Protein AF-0000000080413651 (afdb_homodimer)

pLDDT: mean 83.55, std 22.71, range [20.89, 98.38]

InterPro domains:
  IPR032157 Proteasome assembly chaperone 4 [PF16093] (36-110)
  IPR032157 Proteasome assembly chaperone 4 [PTHR33559] (21-132)

Solvent-accessible surface area (backbone atoms only — not comparable to full-atom values): 15342 Å² total; per-residue (Å²): 137,76,80,77,82,79,89,53,90,77,94,80,83,83,70,78,72,75,70,76,53,66,56,34,77,44,74,51,72,48,76,57,95,91,36,54,36,36,39,38,32,42,21,32,70,68,36,34,38,39,40,34,25,31,62,90,50,48,61,88,66,40,37,21,40,9,34,53,47,98,86,39,94,64,39,49,65,49,74,63,52,53,66,84,84,58,58,64,38,46,53,53,20,23,54,47,4,57,73,69,70,30,35,23,37,26,26,63,44,69,87,55,72,86,49,46,66,59,52,52,48,54,52,52,50,46,45,69,75,43,50,89,55,101,136,78,79,78,80,84,58,92,74,74,88,79,80,75,67,75,70,72,67,76,52,65,55,33,77,44,76,52,71,48,76,58,95,91,35,54,36,35,38,39,31,42,20,32,70,67,36,34,36,39,40,35,24,32,61,90,51,48,61,88,66,40,36,21,41,8,33,52,46,99,86,38,95,63,40,49,65,49,75,63,51,53,66,84,84,57,59,64,37,46,54,52,22,20,55,47,6,57,74,68,70,30,36,23,38,26,25,64,44,69,86,56,72,84,49,45,68,59,52,51,48,54,53,52,50,46,44,69,74,44,50,89,55,102

Sequence (268 aa):
MGSPINNCINSSSYTLEYCDSSFKTHEFAGTVFDTQVNFKVLKMDNSIFIWIGLFSKEIFGDLCLAMSTRFQSTPISTQFFGEFTDIVSPTLAKKLAKRLGKQVFLSCNITDNIMLPEVEKLLCEEINKNPHYFMGSPINNCINSSSYTLEYCDSSFKTHEFAGTVFDTQVNFKVLKMDNSIFIWIGLFSKEIFGDLCLAMSTRFQSTPISTQFFGEFTDIVSPTLAKKLAKRLGKQVFLSCNITDNIMLPEVEKLLCEEINKNPHYF

Radius of gyration: 20.69 Å; Cα contacts (8 Å, |Δi|>4): 488; chains: 2; bounding box: 75×57×55 Å

Nearest PDB structures (foldseek):
  8tm3-assembly1_j  TM=9.263E-01  e=1.224E-10  Homo sapiens
  5wtq-assembly1_A  TM=6.157E-01  e=3.367E-09  Homo sapiens
  8pzh-assembly1_B  TM=6.763E-01  e=5.655E-06  Lactiplantibacillus plantarum
  8po5-assembly1_A  TM=6.716E-01  e=6.798E-06  Lactobacillus
  8pzo-assembly1_A  TM=6.726E-01  e=6.798E-06  Lactobacillus

Structure (mmCIF, N/CA/C/O backbone):
data_AF-0000000080413651-model_v1
#
loop_
_entity.id
_entity.type
_entity.pdbx_description
1 polymer 'Proteasome assembly chaperone 4'
#
loop_
_atom_site.group_PDB
_atom_site.id
_atom_site.type_symbol
_atom_site.label_atom_id
_atom_site.label_alt_id
_atom_site.label_comp_id
_atom_site.label_asym_id
_atom_site.label_entity_id
_atom_site.label_seq_id
_atom_site.pdbx_PDB_ins_code
_atom_site.Cartn_x
_atom_site.Cartn_y
_atom_site.Cartn_z
_atom_site.occupancy
_atom_site.B_iso_or_equiv
_atom_site.auth_seq_id
_atom_site.auth_comp_id
_atom_site.auth_asym_id
_atom_site.auth_atom_id
_atom_site.pdbx_PDB_model_num
ATOM 1 N N . MET A 1 1 ? -39.312 -17.297 -25.078 1 20.89 1 MET A N 1
ATOM 2 C CA . MET A 1 1 ? -38.344 -17.031 -26.125 1 20.89 1 MET A CA 1
ATOM 3 C C . MET A 1 1 ? -37.188 -16.203 -25.609 1 20.89 1 MET A C 1
ATOM 5 O O . MET A 1 1 ? -37.281 -14.969 -25.531 1 20.89 1 MET A O 1
ATOM 9 N N . GLY A 1 2 ? -36.594 -16.484 -24.562 1 25.86 2 GLY A N 1
ATOM 10 C CA . GLY A 1 2 ? -35.938 -15.773 -23.453 1 25.86 2 GLY A CA 1
ATOM 11 C C . GLY A 1 2 ? -34.562 -15.273 -23.797 1 25.86 2 GLY A C 1
ATOM 12 O O . GLY A 1 2 ? -33.781 -15.961 -24.484 1 25.86 2 GLY A O 1
ATOM 13 N N . SER A 1 3 ? -34.281 -13.977 -24 1 25.89 3 SER A N 1
ATOM 14 C CA . SER A 1 3 ? -33.094 -13.367 -24.594 1 25.89 3 SER A CA 1
ATOM 15 C C . SER A 1 3 ? -31.828 -13.781 -23.844 1 25.89 3 SER A C 1
ATOM 17 O O . SER A 1 3 ? -31.781 -13.719 -22.609 1 25.89 3 SER A O 1
ATOM 19 N N . PRO A 1 4 ? -30.781 -14.469 -24.438 1 27.2 4 PRO A N 1
ATOM 20 C CA . PRO A 1 4 ? -29.625 -15.109 -23.797 1 27.2 4 PRO A CA 1
ATOM 21 C C . PRO A 1 4 ? -28.734 -14.117 -23.062 1 27.2 4 PRO A C 1
ATOM 23 O O . PRO A 1 4 ? -28.703 -12.938 -23.422 1 27.2 4 PRO A O 1
ATOM 26 N N . ILE A 1 5 ? -28.531 -14.172 -21.797 1 26.77 5 ILE A N 1
ATOM 27 C CA . ILE A 1 5 ? -27.719 -13.414 -20.859 1 26.77 5 ILE A CA 1
ATOM 28 C C . ILE A 1 5 ? -26.297 -13.289 -21.406 1 26.77 5 ILE A C 1
ATOM 30 O O . ILE A 1 5 ? -25.609 -14.289 -21.578 1 26.77 5 ILE A O 1
ATOM 34 N N . ASN A 1 6 ? -25.766 -12.422 -22.438 1 26.45 6 ASN A N 1
ATOM 35 C CA . ASN A 1 6 ? -24.531 -12.141 -23.141 1 26.45 6 ASN A CA 1
ATOM 36 C C . ASN A 1 6 ? -23.344 -12.023 -22.188 1 26.45 6 ASN A C 1
ATOM 38 O O . ASN A 1 6 ? -23.109 -10.961 -21.609 1 26.45 6 ASN A O 1
ATOM 42 N N . ASN A 1 7 ? -23.062 -12.859 -21.062 1 28.05 7 ASN A N 1
ATOM 43 C CA . ASN A 1 7 ? -22.203 -12.891 -19.875 1 28.05 7 ASN A CA 1
ATOM 44 C C . ASN A 1 7 ? -20.75 -12.625 -20.234 1 28.05 7 ASN A C 1
ATOM 46 O O . ASN A 1 7 ? -19.859 -12.734 -19.375 1 28.05 7 ASN A O 1
ATOM 50 N N . CYS A 1 8 ? -20.141 -12.477 -21.609 1 29.06 8 CYS A N 1
ATOM 51 C CA . CYS A 1 8 ? -20.828 -13.383 -22.531 1 29.06 8 CYS A CA 1
ATOM 52 C C . CYS A 1 8 ? -19.875 -13.961 -23.547 1 29.06 8 CYS A C 1
ATOM 54 O O . CYS A 1 8 ? -18.984 -13.258 -24.047 1 29.06 8 CYS A O 1
ATOM 56 N N . ILE A 1 9 ? -19.188 -15.156 -23.672 1 32.56 9 ILE A N 1
ATOM 57 C CA . ILE A 1 9 ? -18.5 -15.891 -24.734 1 32.56 9 ILE A CA 1
ATOM 58 C C . ILE A 1 9 ? -18.828 -15.258 -26.094 1 32.56 9 ILE A C 1
ATOM 60 O O . ILE A 1 9 ? -19.875 -15.531 -26.688 1 32.56 9 ILE A O 1
ATOM 64 N N . ASN A 1 10 ? -18.812 -13.984 -26.516 1 27.75 10 ASN A N 1
ATOM 65 C CA . ASN A 1 10 ? -19.172 -13.922 -27.922 1 27.75 10 ASN A CA 1
ATOM 66 C C . ASN A 1 10 ? -18.172 -14.648 -28.797 1 27.75 10 ASN A C 1
ATOM 68 O O . ASN A 1 10 ? -16.984 -14.711 -28.469 1 27.75 10 ASN A O 1
ATOM 72 N N . SER A 1 11 ? -18.25 -15.484 -30 1 30.17 11 SER A N 1
ATOM 73 C CA . SER A 1 11 ? -17.734 -16.188 -31.156 1 30.17 11 SER A CA 1
ATOM 74 C C . SER A 1 11 ? -16.562 -15.43 -31.781 1 30.17 11 SER A C 1
ATOM 76 O O . SER A 1 11 ? -15.562 -16.031 -32.188 1 30.17 11 SER A O 1
ATOM 78 N N . SER A 1 12 ? -16.703 -14.289 -32.781 1 32.88 12 SER A N 1
ATOM 79 C CA . SER A 1 12 ? -16.047 -13.523 -33.844 1 32.88 12 SER A CA 1
ATOM 80 C C . SER A 1 12 ? -14.914 -12.664 -33.281 1 32.88 12 SER A C 1
ATOM 82 O O . SER A 1 12 ? -13.789 -12.703 -33.781 1 32.88 12 SER A O 1
ATOM 84 N N . SER A 1 13 ? -15.07 -11.211 -33.188 1 35.06 13 SER A N 1
ATOM 85 C CA . SER A 1 13 ? -14 -10.25 -32.938 1 35.06 13 SER A CA 1
ATOM 86 C C . SER A 1 13 ? -13.422 -10.414 -31.531 1 35.06 13 SER A C 1
ATOM 88 O O . SER A 1 13 ? -14.156 -10.383 -30.547 1 35.06 13 SER A O 1
ATOM 90 N N . TYR A 1 14 ? -12.516 -11.297 -31.156 1 35.81 14 TYR A N 1
ATOM 91 C CA . TYR A 1 14 ? -11.828 -11.602 -29.906 1 35.81 14 TYR A CA 1
ATOM 92 C C . TYR A 1 14 ? -11.547 -10.328 -29.109 1 35.81 14 TYR A C 1
ATOM 94 O O . TYR A 1 14 ? -10.547 -9.648 -29.344 1 35.81 14 TYR A O 1
ATOM 102 N N . THR A 1 15 ? -12.445 -9.266 -29.062 1 34.28 15 THR A N 1
ATOM 103 C CA . THR A 1 15 ? -12.203 -8.055 -28.266 1 34.28 15 THR A CA 1
ATOM 104 C C . THR A 1 15 ? -11.75 -8.422 -26.859 1 34.28 15 THR A C 1
ATOM 106 O O . THR A 1 15 ? -12.414 -9.195 -26.172 1 34.28 15 THR A O 1
ATOM 109 N N . LEU A 1 16 ? -10.469 -8.547 -26.516 1 33.75 16 LEU A N 1
ATOM 110 C CA . LEU A 1 16 ? -9.82 -8.508 -25.219 1 33.75 16 LEU A CA 1
ATOM 111 C C . LEU A 1 16 ? -10.547 -7.555 -24.266 1 33.75 16 LEU A C 1
ATOM 113 O O . LEU A 1 16 ? -10.625 -6.352 -24.531 1 33.75 16 LEU A O 1
ATOM 117 N N . GLU A 1 17 ? -11.797 -7.75 -23.969 1 38.09 17 GLU A N 1
ATOM 118 C CA . GLU A 1 17 ? -12.43 -6.949 -22.922 1 38.09 17 GLU A CA 1
ATOM 119 C C . GLU A 1 17 ? -11.484 -6.75 -21.734 1 38.09 17 GLU A C 1
ATOM 121 O O . GLU A 1 17 ? -10.984 -7.719 -21.156 1 38.09 17 GLU A O 1
ATOM 126 N N . TYR A 1 18 ? -10.594 -5.773 -21.766 1 37.78 18 TYR A N 1
ATOM 127 C CA . TYR A 1 18 ? -9.859 -5.305 -20.609 1 37.78 18 TYR A CA 1
ATOM 128 C C . TYR A 1 18 ? -10.773 -5.191 -19.391 1 37.78 18 TYR A C 1
ATOM 130 O O . TYR A 1 18 ? -11.805 -4.52 -19.438 1 37.78 18 TYR A O 1
ATOM 138 N N . CYS A 1 19 ? -11.375 -6.273 -18.875 1 41.66 19 CYS A N 1
ATOM 139 C CA . CYS A 1 19 ? -12.109 -6.199 -17.609 1 41.66 19 CYS A CA 1
ATOM 140 C C . CYS A 1 19 ? -11.5 -5.156 -16.688 1 41.66 19 CYS A C 1
ATOM 142 O O . CYS A 1 19 ? -10.289 -5.152 -16.453 1 41.66 19 CYS A O 1
ATOM 144 N N . ASP A 1 20 ? -12.117 -4.023 -16.719 1 49.97 20 ASP A N 1
ATOM 145 C CA . ASP A 1 20 ? -11.727 -2.939 -15.82 1 49.97 20 ASP A CA 1
ATOM 146 C C . ASP A 1 20 ? -11.453 -3.463 -14.414 1 49.97 20 ASP A C 1
ATOM 148 O O . ASP A 1 20 ? -12.32 -4.07 -13.789 1 49.97 20 ASP A O 1
ATOM 152 N N . SER A 1 21 ? -10.406 -4.082 -14.203 1 54.78 21 SER A N 1
ATOM 153 C CA . SER A 1 21 ? -10.008 -4.504 -12.867 1 54.78 21 SER A CA 1
ATOM 154 C C . SER A 1 21 ? -10.43 -3.488 -11.812 1 54.78 21 SER A C 1
ATOM 156 O O . SER A 1 21 ? -10.383 -2.279 -12.055 1 54.78 21 SER A O 1
ATOM 158 N N . SER A 1 22 ? -11.43 -3.812 -10.953 1 60.5 22 SER A N 1
ATOM 159 C CA . SER A 1 22 ? -11.789 -2.998 -9.805 1 60.5 22 SER A CA 1
ATOM 160 C C . SER A 1 22 ? -10.555 -2.404 -9.133 1 60.5 22 SER A C 1
ATOM 162 O O . SER A 1 22 ? -10.656 -1.441 -8.367 1 60.5 22 SER A O 1
ATOM 164 N N . PHE A 1 23 ? -9.453 -2.855 -9.586 1 64.25 23 PHE A N 1
ATOM 165 C CA . PHE A 1 23 ? -8.203 -2.436 -8.961 1 64.25 23 PHE A CA 1
ATOM 166 C C . PHE A 1 23 ? -7.621 -1.225 -9.68 1 64.25 23 PHE A C 1
ATOM 168 O O . PHE A 1 23 ? -7.281 -1.302 -10.867 1 64.25 23 PHE A O 1
ATOM 175 N N . LYS A 1 24 ? -7.754 -0.181 -9.086 1 79.81 24 LYS A N 1
ATOM 176 C CA . LYS A 1 24 ? -7.27 1.075 -9.648 1 79.81 24 LYS A CA 1
ATOM 177 C C . LYS A 1 24 ? -6.238 1.728 -8.727 1 79.81 24 LYS A C 1
ATOM 179 O O . LYS A 1 24 ? -6.379 1.689 -7.504 1 79.81 24 LYS A O 1
ATOM 184 N N . THR A 1 25 ? -5.176 2.02 -9.367 1 87.19 25 THR A N 1
ATOM 185 C CA . THR A 1 25 ? -4.215 2.855 -8.656 1 87.19 25 THR A CA 1
ATOM 186 C C . THR A 1 25 ? -4.414 4.328 -9.008 1 87.19 25 THR A C 1
ATOM 188 O O . THR A 1 25 ? -4.715 4.66 -10.156 1 87.19 25 THR A O 1
ATOM 191 N N . HIS A 1 26 ? -4.395 5.148 -8.039 1 91.25 26 HIS A N 1
ATOM 192 C CA . HIS A 1 26 ? -4.574 6.586 -8.227 1 91.25 26 HIS A CA 1
ATOM 193 C C . HIS A 1 26 ? -3.598 7.375 -7.363 1 91.25 26 HIS A C 1
ATOM 195 O O . HIS A 1 26 ? -3.338 7.008 -6.215 1 91.25 26 HIS A O 1
ATOM 201 N N . GLU A 1 27 ? -2.961 8.344 -8.016 1 91.75 27 GLU A N 1
ATOM 202 C CA . GLU A 1 27 ? -2.045 9.227 -7.301 1 91.75 27 GLU A CA 1
ATOM 203 C C . GLU A 1 27 ? -2.381 10.695 -7.551 1 91.75 27 GLU A C 1
ATOM 205 O O . GLU A 1 27 ? -2.707 11.078 -8.68 1 91.75 27 GLU A O 1
ATOM 210 N N . PHE A 1 28 ? -2.357 11.477 -6.523 1 93.19 28 PHE A N 1
ATOM 211 C CA . PHE A 1 28 ? -2.555 12.914 -6.656 1 93.19 28 PHE A CA 1
ATOM 212 C C . PHE A 1 28 ? -1.83 13.664 -5.543 1 93.19 28 PHE A C 1
ATOM 214 O O . PHE A 1 28 ? -1.317 13.047 -4.605 1 93.19 28 PHE A O 1
ATOM 221 N N . ALA A 1 29 ? -1.651 14.93 -5.758 1 94 29 ALA A N 1
ATOM 222 C CA . ALA A 1 29 ? -0.929 15.75 -4.793 1 94 29 ALA A CA 1
ATOM 223 C C . ALA A 1 29 ? -1.679 17.047 -4.512 1 94 29 ALA A C 1
ATOM 225 O O . ALA A 1 29 ? -2.545 17.453 -5.289 1 94 29 ALA A O 1
ATOM 226 N N . GLY A 1 30 ? -1.528 17.562 -3.371 1 94.81 30 GLY A N 1
ATOM 227 C CA . GLY A 1 30 ? -2.018 18.875 -2.986 1 94.81 30 GLY A CA 1
ATOM 228 C C . GLY A 1 30 ? -1.016 19.656 -2.17 1 94.81 30 GLY A C 1
ATOM 229 O O . GLY A 1 30 ? -0.02 19.109 -1.694 1 94.81 30 GLY A O 1
ATOM 230 N N . THR A 1 31 ? -1.31 20.984 -2.102 1 95.5 31 THR A N 1
ATOM 231 C CA . THR A 1 31 ? -0.458 21.859 -1.312 1 95.5 31 THR A CA 1
ATOM 232 C C . THR A 1 31 ? -1.174 22.312 -0.04 1 95.5 31 THR A C 1
ATOM 234 O O . THR A 1 31 ? -2.311 22.781 -0.095 1 95.5 31 THR A O 1
ATOM 237 N N . VAL A 1 32 ? -0.499 22.078 1.12 1 95.69 32 VAL A N 1
ATOM 238 C CA . VAL A 1 32 ? -1.009 22.5 2.42 1 95.69 32 VAL A CA 1
ATOM 239 C C . VAL A 1 32 ? 0.036 23.344 3.133 1 95.69 32 VAL A C 1
ATOM 241 O O . VAL A 1 32 ? 1.098 22.859 3.516 1 95.69 32 VAL A O 1
ATOM 244 N N . PHE A 1 33 ? -0.244 24.656 3.338 1 93.69 33 PHE A N 1
ATOM 245 C CA . PHE A 1 33 ? 0.673 25.578 3.984 1 93.69 33 PHE A CA 1
ATOM 246 C C . PHE A 1 33 ? 2.043 25.547 3.318 1 93.69 33 PHE A C 1
ATOM 248 O O . PHE A 1 33 ? 3.061 25.375 3.99 1 93.69 33 PHE A O 1
ATOM 255 N N . ASP A 1 34 ? 2.078 25.531 2.006 1 92.75 34 ASP A N 1
ATOM 256 C CA . ASP A 1 34 ? 3.271 25.609 1.169 1 92.75 34 ASP A CA 1
ATOM 257 C C . ASP A 1 34 ? 4.039 24.297 1.188 1 92.75 34 ASP A C 1
ATOM 259 O O . ASP A 1 34 ? 5.238 24.266 0.902 1 92.75 34 ASP A O 1
ATOM 263 N N . THR A 1 35 ? 3.459 23.328 1.729 1 93 35 THR A N 1
ATOM 264 C CA . THR A 1 35 ? 4.059 22 1.737 1 93 35 THR A CA 1
ATOM 265 C C . THR A 1 35 ? 3.279 21.047 0.83 1 93 35 THR A C 1
ATOM 267 O O . THR A 1 35 ? 2.047 21.031 0.859 1 93 35 THR A O 1
ATOM 270 N N . GLN A 1 36 ? 4.023 20.312 0.023 1 94.06 36 GLN A N 1
ATOM 271 C CA . GLN A 1 36 ? 3.371 19.359 -0.878 1 94.06 36 GLN A CA 1
ATOM 272 C C . GLN A 1 36 ? 3.059 18.047 -0.165 1 94.06 36 GLN A C 1
ATOM 274 O O . GLN A 1 36 ? 3.938 17.453 0.452 1 94.06 36 GLN A O 1
ATOM 279 N N . VAL A 1 37 ? 1.778 17.688 -0.296 1 95.25 37 VAL A N 1
ATOM 280 C CA . VAL A 1 37 ? 1.305 16.422 0.273 1 95.25 37 VAL A CA 1
ATOM 281 C C . VAL A 1 37 ? 0.91 15.469 -0.849 1 95.25 37 VAL A C 1
ATOM 283 O O . VAL A 1 37 ? 0.211 15.859 -1.788 1 95.25 37 VAL A O 1
ATOM 286 N N . ASN A 1 38 ? 1.393 14.242 -0.783 1 94.62 38 ASN A N 1
ATOM 287 C CA . ASN A 1 38 ? 1.086 13.219 -1.774 1 94.62 38 ASN A CA 1
ATOM 288 C C . ASN A 1 38 ? 0.063 12.219 -1.246 1 94.62 38 ASN A C 1
ATOM 290 O O . ASN A 1 38 ? 0.093 11.859 -0.069 1 94.62 38 ASN A O 1
ATOM 294 N N . PHE A 1 39 ? -0.83 11.797 -2.16 1 95.5 39 PHE A N 1
ATOM 295 C CA . PHE A 1 39 ? -1.832 10.773 -1.888 1 95.5 39 PHE A CA 1
ATOM 296 C C . PHE A 1 39 ? -1.708 9.617 -2.873 1 95.5 39 PHE A C 1
ATOM 298 O O . PHE A 1 39 ? -1.619 9.836 -4.082 1 95.5 39 PHE A O 1
ATOM 305 N N . LYS A 1 40 ? -1.616 8.43 -2.365 1 92.62 40 LYS A N 1
ATOM 306 C CA . LYS A 1 40 ? -1.623 7.223 -3.188 1 92.62 40 LYS A CA 1
ATOM 307 C C . LYS A 1 40 ? -2.762 6.293 -2.783 1 92.62 40 LYS A C 1
ATOM 309 O O . LYS A 1 40 ? -2.961 6.023 -1.598 1 92.62 40 LYS A O 1
ATOM 314 N N . VAL A 1 41 ? -3.436 5.828 -3.811 1 94.5 41 VAL A N 1
ATOM 315 C CA . VAL A 1 41 ? -4.637 5.047 -3.549 1 94.5 41 VAL A CA 1
ATOM 316 C C . VAL A 1 41 ? -4.594 3.746 -4.348 1 94.5 41 VAL A C 1
ATOM 318 O O . VAL A 1 41 ? -4.277 3.754 -5.539 1 94.5 41 VAL A O 1
ATOM 321 N N . LEU A 1 42 ? -4.73 2.707 -3.654 1 91.25 42 LEU A N 1
ATOM 322 C CA . LEU A 1 42 ? -4.949 1.402 -4.27 1 91.25 42 LEU A CA 1
ATOM 323 C C . LEU A 1 42 ? -6.344 0.875 -3.938 1 91.25 42 LEU A C 1
ATOM 325 O O . LEU A 1 42 ? -6.602 0.455 -2.809 1 91.25 42 LEU A O 1
ATOM 329 N N . LYS A 1 43 ? -7.176 0.925 -4.973 1 91.12 43 LYS A N 1
ATOM 330 C CA . LYS A 1 43 ? -8.539 0.417 -4.816 1 91.12 43 LYS A CA 1
ATOM 331 C C . LYS A 1 43 ? -8.609 -1.069 -5.152 1 91.12 43 LYS A C 1
ATOM 333 O O . LYS A 1 43 ? -8.086 -1.507 -6.18 1 91.12 43 LYS A O 1
ATOM 338 N N . MET A 1 44 ? -9.203 -1.801 -4.289 1 89.12 44 MET A N 1
ATOM 339 C CA . MET A 1 44 ? -9.43 -3.23 -4.477 1 89.12 44 MET A CA 1
ATOM 340 C C . MET A 1 44 ? -10.922 -3.551 -4.453 1 89.12 44 MET A C 1
ATOM 342 O O . MET A 1 44 ? -11.758 -2.654 -4.582 1 89.12 44 MET A O 1
ATOM 346 N N . ASP A 1 45 ? -11.289 -4.758 -4.438 1 85.31 45 ASP A N 1
ATOM 347 C CA . ASP A 1 45 ? -12.695 -5.125 -4.551 1 85.31 45 ASP A CA 1
ATOM 348 C C . ASP A 1 45 ? -13.516 -4.547 -3.396 1 85.31 45 ASP A C 1
ATOM 350 O O . ASP A 1 45 ? -14.477 -3.814 -3.617 1 85.31 45 ASP A O 1
ATOM 354 N N . ASN A 1 46 ? -13.195 -4.844 -2.188 1 87.94 46 ASN A N 1
ATOM 355 C CA . ASN A 1 46 ? -13.992 -4.41 -1.043 1 87.94 46 ASN A CA 1
ATOM 356 C C . ASN A 1 46 ? -13.133 -3.678 -0.014 1 87.94 46 ASN A C 1
ATOM 358 O O . ASN A 1 46 ? -13.508 -3.582 1.156 1 87.94 46 ASN A O 1
ATOM 362 N N . SER A 1 47 ? -12.047 -3.24 -0.45 1 93.19 47 SER A N 1
ATOM 363 C CA . SER A 1 47 ? -11.133 -2.533 0.442 1 93.19 47 SER A CA 1
ATOM 364 C C . SER A 1 47 ? -10.336 -1.476 -0.312 1 93.19 47 SER A C 1
ATOM 366 O O . SER A 1 47 ? -10.305 -1.472 -1.545 1 93.19 47 SER A O 1
ATOM 368 N N . ILE A 1 48 ? -9.844 -0.605 0.366 1 95.62 48 ILE A N 1
ATOM 369 C CA . ILE A 1 48 ? -9.016 0.443 -0.229 1 95.62 48 ILE A CA 1
ATOM 370 C C . ILE A 1 48 ? -7.793 0.696 0.645 1 95.62 48 ILE A C 1
ATOM 372 O O . ILE A 1 48 ? -7.887 0.683 1.874 1 95.62 48 ILE A O 1
ATOM 376 N N . PHE A 1 49 ? -6.656 0.825 -0.036 1 95.69 49 PHE A N 1
ATOM 377 C CA . PHE A 1 49 ? -5.414 1.23 0.612 1 95.69 49 PHE A CA 1
ATOM 378 C C . PHE A 1 49 ? -5.066 2.674 0.262 1 95.69 49 PHE A C 1
ATOM 380 O O . PHE A 1 49 ? -5.051 3.047 -0.912 1 95.69 49 PHE A O 1
ATOM 387 N N . ILE A 1 50 ? -4.805 3.482 1.276 1 97.38 50 ILE A N 1
ATOM 388 C CA . ILE A 1 50 ? -4.465 4.887 1.071 1 97.38 50 ILE A CA 1
ATOM 389 C C . ILE A 1 50 ? -3.174 5.219 1.818 1 97.38 50 ILE A C 1
ATOM 391 O O . ILE A 1 50 ? -3.039 4.91 3.004 1 97.38 50 ILE A O 1
ATOM 395 N N . TRP A 1 51 ? -2.252 5.773 1.094 1 96.12 51 TRP A N 1
ATOM 396 C CA . TRP A 1 51 ? -1.031 6.312 1.683 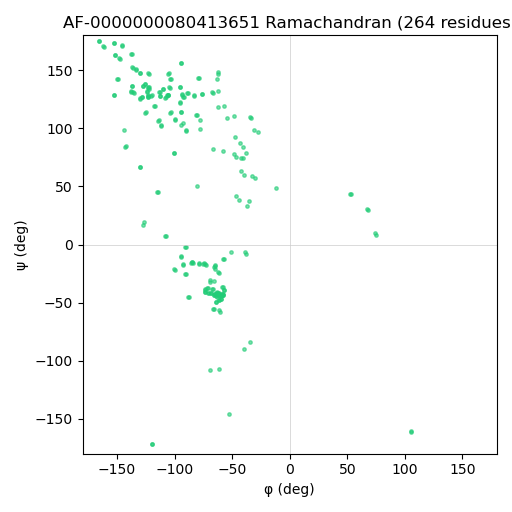1 96.12 51 TRP A CA 1
ATOM 397 C C . TRP A 1 51 ? -0.99 7.832 1.551 1 96.12 51 TRP A C 1
ATOM 399 O O . TRP A 1 51 ? -1.272 8.375 0.48 1 96.12 51 TRP A O 1
ATOM 409 N N . ILE A 1 52 ? -0.764 8.516 2.631 1 97.12 52 ILE A N 1
ATOM 410 C CA . ILE A 1 52 ? -0.643 9.969 2.66 1 97.12 52 ILE A CA 1
ATOM 411 C C . ILE A 1 52 ? 0.694 10.359 3.283 1 97.12 52 ILE A C 1
ATOM 413 O O . ILE A 1 52 ? 1.045 9.891 4.367 1 97.12 52 ILE A O 1
ATOM 417 N N . GLY A 1 53 ? 1.403 11.219 2.664 1 94.88 53 GLY A N 1
ATOM 418 C CA . GLY A 1 53 ? 2.66 11.68 3.234 1 94.88 53 GLY A CA 1
ATOM 419 C C . GLY A 1 53 ? 3.203 12.922 2.561 1 94.88 53 GLY A C 1
ATOM 420 O O . GLY A 1 53 ? 2.621 13.414 1.591 1 94.88 53 GLY A O 1
ATOM 421 N N . LEU A 1 54 ? 4.273 13.383 3.15 1 93.12 54 LEU A N 1
ATOM 422 C CA . LEU A 1 54 ? 4.938 14.547 2.578 1 93.12 54 LEU A CA 1
ATOM 423 C C . LEU A 1 54 ? 5.809 14.148 1.391 1 93.12 54 LEU A C 1
ATOM 425 O O . LEU A 1 54 ? 6.438 13.094 1.406 1 93.12 54 LEU A O 1
ATOM 429 N N . PHE A 1 55 ? 5.816 15.023 0.422 1 86.19 55 PHE A N 1
ATOM 430 C CA . PHE A 1 55 ? 6.637 14.789 -0.762 1 86.19 55 PHE A CA 1
ATOM 431 C C . PHE A 1 55 ? 8.102 14.625 -0.382 1 86.19 55 PHE A C 1
ATOM 433 O O . PHE A 1 55 ? 8.82 13.828 -0.985 1 86.19 55 PHE A O 1
ATOM 440 N N . SER A 1 56 ? 8.484 15.383 0.588 1 85.19 56 SER A N 1
ATOM 441 C CA . SER A 1 56 ? 9.891 15.422 0.977 1 85.19 56 SER A CA 1
ATOM 442 C C . SER A 1 56 ? 10.266 14.219 1.836 1 85.19 56 SER A C 1
ATOM 444 O O . SER A 1 56 ? 11.445 13.961 2.062 1 85.19 56 SER A O 1
ATOM 446 N N . LYS A 1 57 ? 9.391 13.547 2.352 1 85.88 57 LYS A N 1
ATOM 447 C CA . LYS A 1 57 ? 9.641 12.43 3.256 1 85.88 57 LYS A CA 1
ATOM 448 C C . LYS A 1 57 ? 8.625 11.312 3.035 1 85.88 57 LYS A C 1
ATOM 450 O O . LYS A 1 57 ? 7.645 11.195 3.779 1 85.88 57 LYS A O 1
ATOM 455 N N . GLU A 1 58 ? 8.898 10.492 2.092 1 87.5 58 GLU A N 1
ATOM 456 C CA . GLU A 1 58 ? 7.973 9.406 1.789 1 87.5 58 GLU A CA 1
ATOM 457 C C . GLU A 1 58 ? 8.305 8.148 2.592 1 87.5 58 GLU A C 1
ATOM 459 O O . GLU A 1 58 ? 9.188 7.375 2.205 1 87.5 58 GLU A O 1
ATOM 464 N N . ILE A 1 59 ? 7.629 7.949 3.645 1 89.81 59 ILE A N 1
ATOM 465 C CA . ILE A 1 59 ? 7.855 6.816 4.535 1 89.81 59 ILE A CA 1
ATOM 466 C C . ILE A 1 59 ? 6.566 6.012 4.684 1 89.81 59 ILE A C 1
ATOM 468 O O . ILE A 1 59 ? 5.469 6.555 4.539 1 89.81 59 ILE A O 1
AT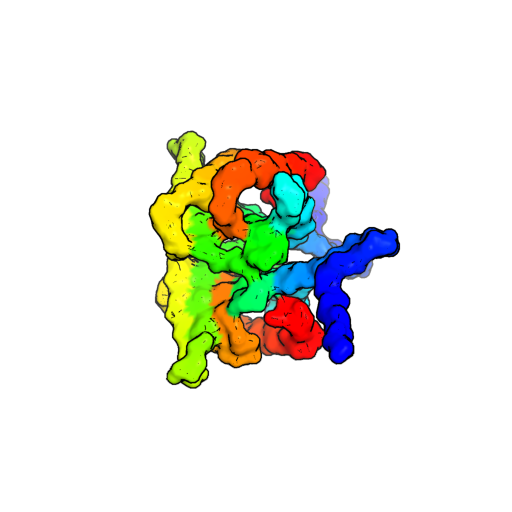OM 472 N N . PHE A 1 60 ? 6.695 4.766 4.844 1 92.94 60 PHE A N 1
ATOM 473 C CA . PHE A 1 60 ? 5.59 3.902 5.246 1 92.94 60 PHE A CA 1
ATOM 474 C C . PHE A 1 60 ? 5.672 3.574 6.734 1 92.94 60 PHE A C 1
ATOM 476 O O . PHE A 1 60 ? 6.066 2.469 7.109 1 92.94 60 PHE A O 1
ATOM 483 N N . GLY A 1 61 ? 5.238 4.531 7.523 1 94.06 61 GLY A N 1
ATOM 484 C CA . GLY A 1 61 ? 5.594 4.531 8.93 1 94.06 61 GLY A CA 1
ATOM 485 C C . GLY A 1 61 ? 4.547 3.873 9.812 1 94.06 61 GLY A C 1
ATOM 486 O O . GLY A 1 61 ? 4.797 3.615 10.992 1 94.06 61 GLY A O 1
ATOM 487 N N . ASP A 1 62 ? 3.418 3.582 9.273 1 95.69 62 ASP A N 1
ATOM 488 C CA . ASP A 1 62 ? 2.359 2.926 10.031 1 95.69 62 ASP A CA 1
ATOM 489 C C . ASP A 1 62 ? 1.317 2.307 9.102 1 95.69 62 ASP A C 1
ATOM 491 O O . ASP A 1 62 ? 1.402 2.451 7.883 1 95.69 62 ASP A O 1
ATOM 495 N N . LEU A 1 63 ? 0.444 1.55 9.648 1 97.19 63 LEU A N 1
ATOM 496 C CA . LEU A 1 63 ? -0.718 1.038 8.93 1 97.19 63 LEU A CA 1
ATOM 497 C C . LEU A 1 63 ? -1.872 0.765 9.891 1 97.19 63 LEU A C 1
ATOM 499 O O . LEU A 1 63 ? -1.694 0.088 10.906 1 97.19 63 LEU A O 1
ATOM 503 N N . CYS A 1 64 ? -2.979 1.315 9.531 1 97.88 64 CYS A N 1
ATOM 504 C CA . CYS A 1 64 ? -4.199 1.161 10.312 1 97.88 64 CYS A CA 1
ATOM 505 C C . CYS A 1 64 ? -5.34 0.633 9.453 1 97.88 64 CYS A C 1
ATOM 507 O O . CYS A 1 64 ? -5.492 1.039 8.305 1 97.88 64 CYS A O 1
ATOM 509 N N . LEU A 1 65 ? -6.117 -0.305 9.992 1 97.25 65 LEU A N 1
ATOM 510 C CA . LEU A 1 65 ? -7.348 -0.778 9.359 1 97.25 65 LEU A CA 1
ATOM 511 C C . LEU A 1 65 ? -8.57 -0.2 10.055 1 97.25 65 LEU A C 1
ATOM 513 O O . LEU A 1 65 ? -8.625 -0.149 11.289 1 97.25 65 LEU A O 1
ATOM 517 N N . ALA A 1 66 ? -9.508 0.263 9.297 1 97.62 66 ALA A N 1
ATOM 518 C CA . ALA A 1 66 ? -10.836 0.584 9.82 1 97.62 66 ALA A CA 1
ATOM 519 C C . ALA A 1 66 ? -11.93 -0.05 8.969 1 97.62 66 ALA A C 1
ATOM 521 O O . ALA A 1 66 ? -11.773 -0.195 7.754 1 97.62 66 ALA A O 1
ATOM 522 N N . MET A 1 67 ? -12.953 -0.397 9.57 1 94.62 67 MET A N 1
ATOM 523 C CA . MET A 1 67 ? -14.062 -1.013 8.852 1 94.62 67 MET A CA 1
ATOM 524 C C . MET A 1 67 ? -15.391 -0.678 9.523 1 94.62 67 MET A C 1
ATOM 526 O O . MET A 1 67 ? -15.469 -0.575 10.75 1 94.62 67 MET A O 1
ATOM 530 N N . SER A 1 68 ? -16.344 -0.481 8.602 1 88.88 68 SER A N 1
ATOM 531 C CA . SER A 1 68 ? -17.719 -0.316 9.086 1 88.88 68 SER A CA 1
ATOM 532 C C . SER A 1 68 ? -18.469 -1.643 9.086 1 88.88 68 SER A C 1
ATOM 534 O O . SER A 1 68 ? -18.281 -2.465 8.188 1 88.88 68 SER A O 1
ATOM 536 N N . THR A 1 69 ? -19.047 -1.918 10.203 1 75.81 69 THR A N 1
ATOM 537 C CA . THR A 1 69 ? -19.891 -3.104 10.242 1 75.81 69 THR A CA 1
ATOM 538 C C . THR A 1 69 ? -21.375 -2.711 10.227 1 75.81 69 THR A C 1
ATOM 540 O O . THR A 1 69 ? -21.719 -1.567 10.531 1 75.81 69 THR A O 1
ATOM 543 N N . ARG A 1 70 ? -22.156 -3.566 9.625 1 74.94 70 ARG A N 1
ATOM 544 C CA . ARG A 1 70 ? -23.594 -3.34 9.57 1 74.94 70 ARG A CA 1
ATOM 545 C C . ARG A 1 70 ? -24.188 -3.209 10.969 1 74.94 70 ARG A C 1
ATOM 547 O O . ARG A 1 70 ? -25.297 -2.721 11.133 1 74.94 70 ARG A O 1
ATOM 554 N N . PHE A 1 71 ? -23.5 -3.525 11.906 1 71.38 71 PHE A N 1
ATOM 555 C CA . PHE A 1 71 ? -24.047 -3.619 13.258 1 71.38 71 PHE A CA 1
ATOM 556 C C . PHE A 1 71 ? -23.703 -2.375 14.07 1 71.38 71 PHE A C 1
ATOM 558 O O . PHE A 1 71 ? -24.281 -2.148 15.133 1 71.38 71 PHE A O 1
ATOM 565 N N . GLN A 1 72 ? -22.688 -1.746 13.594 1 72.94 72 GLN A N 1
ATOM 566 C CA . GLN A 1 72 ? -22.234 -0.594 14.375 1 72.94 72 GLN A CA 1
ATOM 567 C C . GLN A 1 72 ? -22.234 0.673 13.523 1 72.94 72 GLN A C 1
ATOM 569 O O . GLN A 1 72 ? -21.859 0.636 12.344 1 72.94 72 GLN A O 1
ATOM 574 N N . SER A 1 73 ? -22.734 1.639 14.172 1 78.75 73 SER A N 1
ATOM 575 C CA . SER A 1 73 ? -22.781 2.924 13.484 1 78.75 73 SER A CA 1
ATOM 576 C C . SER A 1 73 ? -21.375 3.51 13.305 1 78.75 73 SER A C 1
ATOM 578 O O . SER A 1 73 ? -21.125 4.23 12.344 1 78.75 73 SER A O 1
ATOM 580 N N . THR A 1 74 ? -20.562 3.189 14.281 1 89.19 74 THR A N 1
ATOM 581 C CA . THR A 1 74 ? -19.219 3.754 14.25 1 89.19 74 THR A CA 1
ATOM 582 C C . THR A 1 74 ? -18.188 2.695 13.852 1 89.19 74 THR A C 1
ATOM 584 O O . THR A 1 74 ? -18.125 1.626 14.461 1 89.19 74 THR A O 1
ATOM 587 N N . PRO A 1 75 ? -17.391 3.053 12.859 1 94.81 75 PRO A N 1
ATOM 588 C CA . PRO A 1 75 ? -16.375 2.07 12.469 1 94.81 75 PRO A CA 1
ATOM 589 C C . PRO A 1 75 ? -15.391 1.754 13.594 1 94.81 75 PRO A C 1
ATOM 591 O O . PRO A 1 75 ? -15.18 2.582 14.477 1 94.81 75 PRO A O 1
ATOM 594 N N . ILE A 1 76 ? -14.875 0.517 13.648 1 94.81 76 ILE A N 1
ATOM 595 C CA . ILE A 1 76 ? -13.789 0.121 14.531 1 94.81 76 ILE A CA 1
ATOM 596 C C . ILE A 1 76 ? -12.453 0.223 13.781 1 94.81 76 ILE A C 1
ATOM 598 O O . ILE A 1 76 ? -12.43 0.235 12.555 1 94.81 76 ILE A O 1
ATOM 602 N N . SER A 1 77 ? -11.328 0.378 14.578 1 96.06 77 SER A N 1
ATOM 603 C CA . SER A 1 77 ? -10.016 0.435 13.93 1 96.06 77 SER A CA 1
ATOM 604 C C . SER A 1 77 ? -8.992 -0.405 14.688 1 96.06 77 SER A C 1
ATOM 606 O O . SER A 1 77 ? -9.156 -0.67 15.883 1 96.06 77 SER A O 1
ATOM 608 N N . THR A 1 78 ? -8.023 -0.882 13.984 1 95.44 78 THR A N 1
ATOM 609 C CA . THR A 1 78 ? -6.875 -1.61 14.523 1 95.44 78 THR A CA 1
ATOM 610 C C . THR A 1 78 ? -5.578 -1.129 13.875 1 95.44 78 THR A C 1
ATOM 612 O O . THR A 1 78 ? -5.492 -1.017 12.648 1 95.44 78 THR A O 1
ATOM 615 N N . GLN A 1 79 ? -4.605 -0.856 14.766 1 96.25 79 GLN A N 1
ATOM 616 C CA . GLN A 1 79 ? -3.281 -0.489 14.281 1 96.25 79 GLN A CA 1
ATOM 617 C C . GLN A 1 79 ? -2.383 -1.715 14.156 1 96.25 79 GLN A C 1
ATOM 619 O O . GLN A 1 79 ? -2.234 -2.484 15.102 1 96.25 79 GLN A O 1
ATOM 624 N N . PHE A 1 80 ? -1.84 -1.845 13 1 95.44 80 PHE A N 1
ATOM 625 C CA . PHE A 1 80 ? -1 -3.014 12.773 1 95.44 80 PHE A CA 1
ATOM 626 C C . PHE A 1 80 ? 0.442 -2.732 13.188 1 95.44 80 PHE A C 1
ATOM 628 O O . PHE A 1 80 ? 1.114 -3.6 13.742 1 95.44 80 PHE A O 1
ATOM 635 N N . PHE A 1 81 ? 0.96 -1.616 12.812 1 94.5 81 PHE A N 1
ATOM 636 C CA . PHE A 1 81 ? 2.291 -1.189 13.227 1 94.5 81 PHE A CA 1
ATOM 637 C C . PHE A 1 81 ? 2.396 0.331 13.227 1 94.5 81 PHE A C 1
ATOM 639 O O . PHE A 1 81 ? 1.468 1.022 12.805 1 94.5 81 PHE A O 1
ATOM 646 N N . GLY A 1 82 ? 3.516 0.884 13.719 1 94.38 82 GLY A N 1
ATOM 647 C CA . GLY A 1 82 ? 3.719 2.312 13.906 1 94.38 82 GLY A CA 1
ATOM 648 C C . GLY A 1 82 ? 3.643 2.742 15.359 1 94.38 82 GLY A C 1
ATOM 649 O O . GLY A 1 82 ? 3.928 1.952 16.266 1 94.38 82 GLY A O 1
ATOM 650 N N . GLU A 1 83 ? 3.424 4.047 15.523 1 92.62 83 GLU A N 1
ATOM 651 C CA . GLU A 1 83 ? 3.254 4.543 16.891 1 92.62 83 GLU A CA 1
ATOM 652 C C . GLU A 1 83 ? 1.837 4.289 17.391 1 92.62 83 GLU A C 1
ATOM 654 O O . GLU A 1 83 ? 0.894 4.965 16.969 1 92.62 83 GLU A O 1
ATOM 659 N N . PHE A 1 84 ? 1.687 3.432 18.328 1 91.81 84 PHE A N 1
ATOM 660 C CA . PHE A 1 84 ? 0.377 2.971 18.766 1 91.81 84 PHE A CA 1
ATOM 661 C C . PHE A 1 84 ? -0.315 4.035 19.609 1 91.81 84 PHE A C 1
ATOM 663 O O . PHE A 1 84 ? -1.528 3.975 19.828 1 91.81 84 PHE A O 1
ATOM 670 N N . THR A 1 85 ? 0.444 4.969 20.062 1 91.19 85 THR A N 1
ATOM 671 C CA . THR A 1 85 ? -0.158 6.047 20.828 1 91.19 85 THR A CA 1
ATOM 672 C C . THR A 1 85 ? -0.696 7.141 19.922 1 91.19 85 THR A C 1
ATOM 674 O O . THR A 1 85 ? -1.453 8.008 20.359 1 91.19 85 THR A O 1
ATOM 677 N N . ASP A 1 86 ? -0.293 7.121 18.719 1 91.81 86 ASP A N 1
ATOM 678 C CA . ASP A 1 86 ? -0.757 8.086 17.734 1 91.81 86 ASP A CA 1
ATOM 679 C C . ASP A 1 86 ? -2.168 7.75 17.266 1 91.81 86 ASP A C 1
ATOM 681 O O . ASP A 1 86 ? -2.428 6.629 16.812 1 91.81 86 ASP A O 1
ATOM 685 N N . ILE A 1 87 ? -3.084 8.781 17.297 1 93.94 87 ILE A N 1
ATOM 686 C CA . ILE A 1 87 ? -4.473 8.477 16.984 1 93.94 87 ILE A CA 1
ATOM 687 C C . ILE A 1 87 ? -4.828 9.07 15.617 1 93.94 87 ILE A C 1
ATOM 689 O O . ILE A 1 87 ? -5.98 9.008 15.188 1 93.94 87 ILE A O 1
ATOM 693 N N . VAL A 1 88 ? -3.879 9.617 14.859 1 95.88 88 VAL A N 1
ATOM 694 C CA . VAL A 1 88 ? -4.145 10.305 13.602 1 95.88 88 VAL A CA 1
ATOM 695 C C . VAL A 1 88 ? -4.672 9.312 12.57 1 95.88 88 VAL A C 1
ATOM 697 O O . VAL A 1 88 ? -5.777 9.477 12.047 1 95.88 88 VAL A O 1
ATOM 700 N N . SER A 1 89 ? -3.924 8.25 12.312 1 97.38 89 SER A N 1
ATOM 701 C CA . SER A 1 89 ? -4.305 7.273 11.289 1 97.38 89 SER A CA 1
ATOM 702 C C . SER A 1 89 ? -5.59 6.547 11.672 1 97.38 89 SER A C 1
ATOM 704 O O . SER A 1 89 ? -6.516 6.449 10.867 1 97.38 89 SER A O 1
ATOM 706 N N . PRO A 1 90 ? -5.762 6.125 12.969 1 97.5 90 PRO A N 1
ATOM 707 C CA . PRO A 1 90 ? -7.016 5.461 13.336 1 97.5 90 PRO A CA 1
ATOM 708 C C . PRO A 1 90 ? -8.234 6.367 13.172 1 97.5 90 PRO A C 1
ATOM 710 O O . PRO A 1 90 ? -9.273 5.934 12.664 1 97.5 90 PRO A O 1
ATOM 713 N N . THR A 1 91 ? -8.109 7.582 13.578 1 96.88 91 THR A N 1
ATOM 714 C CA . THR A 1 91 ? -9.219 8.531 13.5 1 96.88 91 THR A CA 1
ATOM 715 C C . THR A 1 91 ? -9.609 8.789 12.047 1 96.88 91 THR A C 1
ATOM 717 O O . THR A 1 91 ? -10.789 8.703 11.695 1 96.88 91 THR A O 1
ATOM 720 N N . LEU A 1 92 ? -8.664 9.078 11.211 1 97.81 92 LEU A N 1
ATOM 721 C CA . LEU A 1 92 ? -8.938 9.367 9.805 1 97.81 92 LEU A CA 1
ATOM 722 C C . LEU A 1 92 ? -9.445 8.125 9.078 1 97.81 92 LEU A C 1
ATOM 724 O O . LEU A 1 92 ? -10.344 8.219 8.25 1 97.81 92 LEU A O 1
ATOM 728 N N . ALA A 1 93 ? -8.898 6.98 9.391 1 98.25 93 ALA A N 1
ATOM 729 C CA . ALA A 1 93 ? -9.336 5.727 8.789 1 98.25 93 ALA A CA 1
ATOM 730 C C . ALA A 1 93 ? -10.797 5.441 9.102 1 98.25 93 ALA A C 1
ATOM 732 O O . ALA A 1 93 ? -11.555 4.996 8.234 1 98.25 93 ALA A O 1
ATOM 733 N N . LYS A 1 94 ? -11.18 5.676 10.328 1 97.44 94 LYS A N 1
ATOM 734 C CA . LYS A 1 94 ? -12.57 5.461 10.719 1 97.44 94 LYS A CA 1
ATOM 735 C C . LYS A 1 94 ? -13.508 6.375 9.938 1 97.44 94 LYS A C 1
ATOM 737 O O . LYS A 1 94 ? -14.555 5.938 9.453 1 97.44 94 LYS A O 1
ATOM 742 N N . LYS A 1 95 ? -13.125 7.629 9.789 1 96.5 95 LYS A N 1
ATOM 743 C CA . LYS A 1 95 ? -13.922 8.57 9.016 1 96.5 95 LYS A CA 1
ATOM 744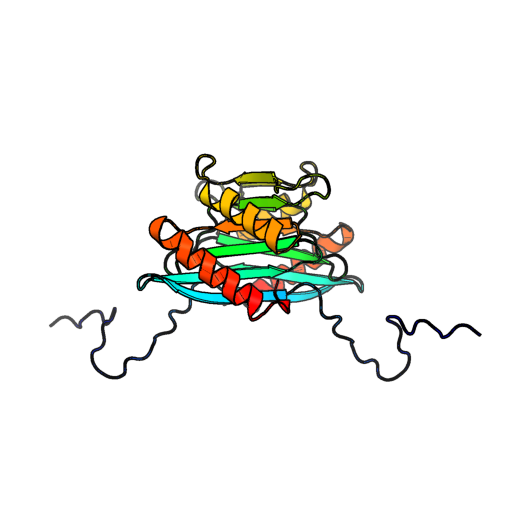 C C . LYS A 1 95 ? -14.078 8.109 7.57 1 96.5 95 LYS A C 1
ATOM 746 O O . LYS A 1 95 ? -15.172 8.148 7.012 1 96.5 95 LYS A O 1
ATOM 751 N N . LEU A 1 96 ? -13.023 7.668 7.004 1 97.25 96 LEU A N 1
ATOM 752 C CA . LEU A 1 96 ? -13.016 7.242 5.609 1 97.25 96 LEU A CA 1
ATOM 753 C C . LEU A 1 96 ? -13.836 5.965 5.43 1 97.25 96 LEU A C 1
ATOM 755 O O . LEU A 1 96 ? -14.555 5.82 4.441 1 97.25 96 LEU A O 1
ATOM 759 N N . ALA A 1 97 ? -13.664 5.035 6.387 1 97.31 97 ALA A N 1
ATOM 760 C CA . ALA A 1 97 ? -14.445 3.807 6.332 1 97.31 97 ALA A CA 1
ATOM 761 C C . ALA A 1 97 ? -15.945 4.109 6.348 1 97.31 97 ALA A C 1
ATOM 763 O O . ALA A 1 97 ? -16.719 3.496 5.609 1 97.31 97 ALA A O 1
ATOM 764 N N . LYS A 1 98 ? -16.266 5.012 7.18 1 95.25 98 LYS A N 1
ATOM 765 C CA . LYS A 1 98 ? -17.656 5.422 7.262 1 95.25 98 LYS A CA 1
ATOM 766 C C . LYS A 1 98 ? -18.125 6.055 5.953 1 95.25 98 LYS A C 1
ATOM 768 O O . LYS A 1 98 ? -19.203 5.719 5.438 1 95.25 98 LYS A O 1
ATOM 773 N N . ARG A 1 99 ? -17.359 6.875 5.359 1 94.19 99 ARG A N 1
ATOM 774 C CA . ARG A 1 99 ? -17.703 7.633 4.16 1 94.19 99 ARG A CA 1
ATOM 775 C C . ARG A 1 99 ? -17.781 6.719 2.941 1 94.19 99 ARG A C 1
ATOM 777 O O . ARG A 1 99 ? -18.672 6.879 2.098 1 94.19 99 ARG A O 1
ATOM 784 N N . LEU A 1 100 ? -16.828 5.789 2.855 1 94.56 100 LEU A N 1
ATOM 785 C CA . LEU A 1 100 ? -16.688 4.98 1.647 1 94.56 100 LEU A CA 1
ATOM 786 C C . LEU A 1 100 ? -17.469 3.682 1.771 1 94.56 100 LEU A C 1
ATOM 788 O O . LEU A 1 100 ? -17.734 3.004 0.771 1 94.56 100 LEU A O 1
ATOM 792 N N . GLY A 1 101 ? -17.828 3.326 2.969 1 92.75 101 GLY A N 1
ATOM 793 C CA . GLY A 1 101 ? -18.578 2.105 3.203 1 92.75 101 GLY A CA 1
ATOM 794 C C . GLY A 1 101 ? -17.781 0.847 2.9 1 92.75 101 GLY A C 1
ATOM 795 O O . GLY A 1 101 ? -18.344 -0.139 2.412 1 92.75 101 GLY A O 1
ATOM 796 N N . LYS A 1 102 ? -16.5 0.846 3.055 1 92.88 102 LYS A N 1
ATOM 797 C CA . LYS A 1 102 ? -15.625 -0.306 2.83 1 92.88 102 LYS A CA 1
ATOM 798 C C . LYS A 1 102 ? -14.453 -0.304 3.803 1 92.88 102 LYS A C 1
ATOM 800 O O . LYS A 1 102 ? -14.289 0.636 4.582 1 92.88 102 LYS A O 1
ATOM 805 N N . GLN A 1 103 ? -13.688 -1.407 3.805 1 94.94 103 GLN A N 1
ATOM 806 C CA . GLN A 1 103 ? -12.484 -1.484 4.625 1 94.94 103 GLN A CA 1
ATOM 807 C C . GLN A 1 103 ? -11.414 -0.512 4.129 1 94.94 103 GLN A C 1
ATOM 809 O O . GLN A 1 103 ? -11.156 -0.427 2.928 1 94.94 103 GLN A O 1
ATOM 814 N N . VAL A 1 104 ? -10.883 0.222 5.059 1 97.69 104 VAL A N 1
ATOM 815 C CA . VAL A 1 104 ? -9.867 1.205 4.703 1 97.69 104 VAL A CA 1
ATOM 816 C C . VAL A 1 104 ? -8.547 0.859 5.398 1 97.69 104 VAL A C 1
ATOM 818 O O . VAL A 1 104 ? -8.492 0.758 6.625 1 97.69 104 VAL A O 1
ATOM 821 N N . PHE A 1 105 ? -7.508 0.607 4.613 1 97.81 105 PHE A N 1
ATOM 822 C CA . PHE A 1 105 ? -6.125 0.546 5.074 1 97.81 105 PHE A CA 1
ATOM 823 C C . PHE A 1 105 ? -5.43 1.889 4.883 1 97.81 105 PHE A C 1
ATOM 825 O O . PHE A 1 105 ? -5.234 2.334 3.752 1 97.81 105 PHE A O 1
ATOM 832 N N . LEU A 1 106 ? -5.086 2.504 5.996 1 98.38 106 LEU A N 1
ATOM 833 C CA . LEU A 1 106 ? -4.559 3.861 5.902 1 98.38 106 LEU A CA 1
ATOM 834 C C . LEU A 1 106 ? -3.176 3.953 6.539 1 98.38 106 LEU A C 1
ATOM 836 O O . LEU A 1 106 ? -2.959 3.445 7.641 1 98.38 106 LEU A O 1
ATOM 840 N N . SER A 1 107 ? -2.219 4.461 5.812 1 97.12 107 SER A N 1
ATOM 841 C CA . SER A 1 107 ? -0.941 4.941 6.328 1 97.12 107 SER A CA 1
ATOM 842 C C . SER A 1 107 ? -0.821 6.453 6.188 1 97.12 107 SER A C 1
ATOM 844 O O . SER A 1 107 ? -0.587 6.965 5.09 1 97.12 107 SER A O 1
ATOM 846 N N . CYS A 1 108 ? -1.001 7.195 7.219 1 97.56 108 CYS A N 1
ATOM 847 C CA . CYS A 1 108 ? -0.906 8.648 7.215 1 97.56 108 CYS A CA 1
ATOM 848 C C . CYS A 1 108 ? 0.406 9.109 7.836 1 97.56 108 CYS A C 1
ATOM 850 O O . CYS A 1 108 ? 0.607 8.977 9.047 1 97.56 108 CYS A O 1
ATOM 852 N N . ASN A 1 109 ? 1.283 9.734 6.996 1 95.75 109 ASN A N 1
ATOM 853 C CA . ASN A 1 109 ? 2.631 10.102 7.418 1 95.75 109 ASN A CA 1
ATOM 854 C C . ASN A 1 109 ? 2.826 11.617 7.422 1 95.75 109 ASN A C 1
ATOM 856 O O . ASN A 1 109 ? 3.832 12.117 6.918 1 95.75 109 ASN A O 1
ATOM 860 N N . ILE A 1 110 ? 1.816 12.227 7.98 1 95.44 110 ILE A N 1
ATOM 861 C CA . ILE A 1 110 ? 1.869 13.672 8.211 1 95.44 110 ILE A CA 1
ATOM 862 C C . ILE A 1 110 ? 2.338 13.953 9.633 1 95.44 110 ILE A C 1
ATOM 864 O O . ILE A 1 110 ? 1.757 13.445 10.594 1 95.44 110 ILE A O 1
ATOM 868 N N . THR A 1 111 ? 3.387 14.68 9.797 1 89.38 111 THR A N 1
ATOM 869 C CA . THR A 1 111 ? 4.004 14.875 11.102 1 89.38 111 THR A CA 1
ATOM 870 C C . THR A 1 111 ? 3.434 16.109 11.797 1 89.38 111 THR A C 1
ATOM 872 O O . THR A 1 111 ? 3.424 16.188 13.023 1 89.38 111 THR A O 1
ATOM 875 N N . ASP A 1 112 ? 2.92 17.078 11.07 1 93.69 112 ASP A N 1
ATOM 876 C CA . ASP A 1 112 ? 2.357 18.297 11.633 1 93.69 112 ASP A CA 1
ATOM 877 C C . ASP A 1 112 ? 0.833 18.219 11.703 1 93.69 112 ASP A C 1
ATOM 879 O O . ASP A 1 112 ? 0.15 18.391 10.688 1 93.69 112 ASP A O 1
ATOM 883 N N . ASN A 1 113 ? 0.346 18.078 12.906 1 93.31 113 ASN A N 1
ATOM 884 C CA . ASN A 1 113 ? -1.082 17.859 13.117 1 93.31 113 ASN A CA 1
ATOM 885 C C . ASN A 1 113 ? -1.907 19.031 12.609 1 93.31 113 ASN A C 1
ATOM 887 O O . ASN A 1 113 ? -3.084 18.875 12.281 1 93.31 113 ASN A O 1
ATOM 891 N N . ILE A 1 114 ? -1.287 20.172 12.547 1 95.81 114 ILE A N 1
ATOM 892 C CA . ILE A 1 114 ? -2.004 21.375 12.109 1 95.81 114 ILE A CA 1
ATOM 893 C C . ILE A 1 114 ? -2.416 21.219 10.648 1 95.81 114 ILE A C 1
ATOM 895 O O . ILE A 1 114 ? -3.365 21.859 10.195 1 95.81 114 ILE A O 1
ATOM 899 N N . MET A 1 115 ? -1.768 20.344 9.93 1 96.94 115 MET A N 1
ATOM 900 C CA . MET A 1 115 ? -2.035 20.156 8.508 1 96.94 115 MET A CA 1
ATOM 901 C C . MET A 1 115 ? -3.213 19.219 8.289 1 96.94 115 MET A C 1
ATOM 903 O O . MET A 1 115 ? -3.797 19.188 7.203 1 96.94 115 MET A O 1
ATOM 907 N N . LEU A 1 116 ? -3.648 18.453 9.273 1 97.44 116 LEU A N 1
ATOM 908 C CA . LEU A 1 116 ? -4.516 17.297 9.125 1 97.44 116 LEU A CA 1
ATOM 909 C C . LEU A 1 116 ? -5.895 17.703 8.625 1 97.44 116 LEU A C 1
ATOM 911 O O . LEU A 1 116 ? -6.453 17.078 7.727 1 97.44 116 LEU A O 1
ATOM 915 N N . PRO A 1 117 ? -6.512 18.781 9.133 1 97.62 117 PRO A N 1
ATOM 916 C CA . PRO A 1 117 ? -7.824 19.188 8.617 1 97.62 117 PRO A CA 1
ATOM 917 C C . PRO A 1 117 ? -7.809 19.484 7.121 1 97.62 117 PRO A C 1
ATOM 919 O O . PRO A 1 117 ? -8.719 19.062 6.398 1 97.62 117 PRO A O 1
ATOM 922 N N . GLU A 1 118 ? -6.754 20.172 6.684 1 97.94 118 GLU A N 1
ATOM 923 C CA . GLU A 1 118 ? -6.656 20.5 5.266 1 97.94 118 GLU A CA 1
ATOM 924 C C . GLU A 1 118 ? -6.344 19.266 4.43 1 97.94 118 GLU A C 1
ATOM 926 O O . GLU A 1 118 ? -6.82 19.141 3.299 1 97.94 118 GLU A O 1
ATOM 931 N N . VAL A 1 119 ? -5.523 18.391 4.945 1 97.88 119 VAL A N 1
ATOM 932 C CA . VAL A 1 119 ? -5.199 17.141 4.262 1 97.88 119 VAL A CA 1
ATOM 933 C C . VAL A 1 119 ? -6.465 16.312 4.074 1 97.88 119 VAL A C 1
ATOM 935 O O . VAL A 1 119 ? -6.727 15.805 2.979 1 97.88 119 VAL A O 1
ATOM 938 N N . GLU A 1 120 ? -7.219 16.188 5.141 1 98 120 GLU A N 1
ATOM 939 C CA . GLU A 1 120 ? -8.484 15.461 5.078 1 98 120 GLU A CA 1
ATOM 940 C C . GLU A 1 120 ? -9.43 16.078 4.051 1 98 120 GLU A C 1
ATOM 942 O O . GLU A 1 120 ? -10.102 15.367 3.307 1 98 120 GLU A O 1
ATOM 947 N N . LYS A 1 121 ? -9.484 17.359 4.062 1 97.81 121 LYS A N 1
ATOM 948 C CA . LYS A 1 121 ? -10.336 18.078 3.113 1 97.81 121 LYS A CA 1
ATOM 949 C C . LYS A 1 121 ? -9.93 17.766 1.675 1 97.81 121 LYS A C 1
ATOM 951 O O . LYS A 1 121 ? -10.789 17.516 0.827 1 97.81 121 LYS A O 1
ATOM 956 N N . LEU A 1 122 ? -8.648 17.812 1.361 1 97.69 122 LEU A N 1
ATOM 957 C CA . LEU A 1 122 ? -8.141 17.516 0.029 1 97.69 122 LEU A CA 1
ATOM 958 C C . LEU A 1 122 ? -8.539 16.094 -0.391 1 97.69 122 LEU A C 1
ATOM 960 O O . LEU A 1 122 ? -8.953 15.883 -1.533 1 97.69 122 LEU A O 1
ATOM 964 N N . LEU A 1 123 ? -8.398 15.172 0.537 1 98.06 123 LEU A N 1
ATOM 965 C CA . LEU A 1 123 ? -8.75 13.789 0.253 1 98.06 123 LEU A CA 1
ATOM 966 C C . LEU A 1 123 ? -10.242 13.656 -0.031 1 98.06 123 LEU A C 1
ATOM 968 O O . LEU A 1 123 ? -10.641 13.023 -1.013 1 98.06 123 LEU A O 1
ATOM 972 N N . CYS A 1 124 ? -11.07 14.281 0.753 1 97.88 124 CYS A N 1
ATOM 973 C CA . CYS A 1 124 ? -12.516 14.227 0.572 1 97.88 124 CYS A CA 1
ATOM 974 C C . CYS A 1 124 ? -12.922 14.852 -0.757 1 97.88 124 CYS A C 1
ATOM 976 O O . CYS A 1 124 ? -13.805 14.328 -1.449 1 97.88 124 CYS A O 1
ATOM 978 N N . GLU A 1 125 ? -12.297 15.961 -1.087 1 97.62 125 GLU A N 1
ATOM 979 C CA . GLU A 1 125 ? -12.586 16.609 -2.367 1 97.62 125 GLU A CA 1
ATOM 980 C C . GLU A 1 125 ? -12.25 15.68 -3.533 1 97.62 125 GLU A C 1
ATOM 982 O O . GLU A 1 125 ? -12.992 15.617 -4.516 1 97.62 125 GLU A O 1
ATOM 987 N N . GLU A 1 126 ? -11.117 15.008 -3.447 1 97.12 126 GLU A N 1
ATOM 988 C CA . GLU A 1 126 ? -10.719 14.094 -4.516 1 97.12 126 GLU A CA 1
ATOM 989 C C . GLU A 1 126 ? -11.711 12.938 -4.645 1 97.12 126 GLU A C 1
ATOM 991 O O . GLU A 1 126 ? -12.039 12.516 -5.758 1 97.12 126 GLU A O 1
ATOM 996 N N . ILE A 1 127 ? -12.18 12.383 -3.5 1 97.06 127 ILE A N 1
ATOM 997 C CA . ILE A 1 127 ? -13.164 11.312 -3.484 1 97.06 127 ILE A CA 1
ATOM 998 C C . ILE A 1 127 ? -14.422 11.75 -4.23 1 97.06 127 ILE A C 1
ATOM 1000 O O . ILE A 1 127 ? -14.992 10.977 -5.008 1 97.06 127 ILE A O 1
ATOM 1004 N N . ASN A 1 128 ? -14.773 13 -4.031 1 97.31 128 ASN A N 1
ATOM 1005 C CA . ASN A 1 128 ? -15.969 13.547 -4.672 1 97.31 128 ASN A CA 1
ATOM 1006 C C . ASN A 1 128 ? -15.742 13.781 -6.164 1 97.31 128 ASN A C 1
ATOM 1008 O O . ASN A 1 128 ? -16.641 13.531 -6.977 1 97.31 128 ASN A O 1
ATOM 1012 N N . LYS A 1 129 ? -14.633 14.258 -6.508 1 96.81 129 LYS A N 1
ATOM 1013 C CA . LYS A 1 129 ? -14.312 14.617 -7.883 1 96.81 129 LYS A CA 1
ATOM 1014 C C . LYS A 1 129 ? -14.078 13.375 -8.734 1 96.81 129 LYS A C 1
ATOM 1016 O O . LYS A 1 129 ? -14.43 13.352 -9.914 1 96.81 129 LYS A O 1
ATOM 1021 N N . ASN A 1 130 ? -13.414 12.367 -8.125 1 95.31 130 ASN A N 1
ATOM 1022 C CA . ASN A 1 130 ? -13.031 11.156 -8.844 1 95.31 130 ASN A CA 1
ATOM 1023 C C . ASN A 1 130 ? -13.453 9.898 -8.086 1 95.31 130 ASN A C 1
ATOM 1025 O O . ASN A 1 130 ? -12.617 9.07 -7.73 1 95.31 130 ASN A O 1
ATOM 1029 N N . PRO A 1 131 ? -14.797 9.695 -7.988 1 93.5 131 PRO A N 1
ATOM 1030 C CA . PRO A 1 131 ? -15.297 8.594 -7.164 1 93.5 131 PRO A CA 1
ATOM 1031 C C . PRO A 1 131 ? -14.891 7.223 -7.699 1 93.5 131 PRO A C 1
ATOM 1033 O O . PRO A 1 131 ? -14.82 6.25 -6.941 1 93.5 131 PRO A O 1
ATOM 1036 N N . HIS A 1 132 ? -14.484 7.105 -8.953 1 91.31 132 HIS A N 1
ATOM 1037 C CA . HIS A 1 132 ? -14.18 5.816 -9.562 1 91.31 132 HIS A CA 1
ATOM 1038 C C . HIS A 1 132 ? -12.859 5.258 -9.031 1 91.31 132 HIS A C 1
ATOM 1040 O O . HIS A 1 132 ? -12.602 4.059 -9.141 1 91.31 132 HIS A O 1
ATOM 1046 N N . TYR A 1 133 ? -12.039 6.105 -8.422 1 92.69 133 TYR A N 1
ATOM 1047 C CA . TYR A 1 133 ? -10.773 5.648 -7.859 1 92.69 133 TYR A CA 1
ATOM 1048 C C . TYR A 1 133 ? -10.945 5.234 -6.402 1 92.69 133 TYR A C 1
ATOM 1050 O O . TYR A 1 133 ? -10 4.762 -5.77 1 92.69 133 TYR A O 1
ATOM 1058 N N . PHE A 1 134 ? -12.148 5.391 -5.883 1 92.75 134 PHE A N 1
ATOM 1059 C CA . PHE A 1 134 ? -12.383 5.141 -4.465 1 92.75 134 PHE A CA 1
ATOM 1060 C C . PHE A 1 134 ? -13.578 4.215 -4.27 1 92.75 134 PHE A C 1
ATOM 1062 O O . PHE A 1 134 ? -13.547 3.316 -3.426 1 92.75 134 PHE A O 1
ATOM 1069 N N . MET B 1 1 ? 37.812 29.297 -4.52 1 21.78 1 MET B N 1
ATOM 1070 C CA . MET B 1 1 ? 36.781 30 -5.273 1 21.78 1 MET B CA 1
ATOM 1071 C C . MET B 1 1 ? 35.625 29.047 -5.633 1 21.78 1 MET B C 1
ATOM 1073 O O . MET B 1 1 ? 35.75 28.234 -6.547 1 21.78 1 MET B O 1
ATOM 1077 N N . GLY B 1 2 ? 34.906 28.5 -4.664 1 26.56 2 GLY B N 1
ATOM 1078 C CA . GLY B 1 2 ? 34.219 27.25 -4.441 1 26.56 2 GLY B CA 1
ATOM 1079 C C . GLY B 1 2 ? 32.875 27.156 -5.16 1 26.56 2 GLY B C 1
ATOM 1080 O O . GLY B 1 2 ? 32.125 28.125 -5.16 1 26.56 2 GLY B O 1
ATOM 1081 N N . SER B 1 3 ? 32.781 26.469 -6.344 1 26.95 3 SER B N 1
ATOM 1082 C CA . SER B 1 3 ? 31.703 26.391 -7.312 1 26.95 3 SER B CA 1
ATOM 1083 C C . SER B 1 3 ? 30.375 26.109 -6.625 1 26.95 3 SER B C 1
ATOM 1085 O O . SER B 1 3 ? 30.266 25.172 -5.82 1 26.95 3 SER B O 1
ATOM 1087 N N . PRO B 1 4 ? 29.438 27.141 -6.617 1 27.75 4 PRO B N 1
ATOM 1088 C CA . PRO B 1 4 ? 28.172 27.141 -5.883 1 27.75 4 PRO B CA 1
ATOM 1089 C C . PRO B 1 4 ? 27.297 25.922 -6.215 1 27.75 4 PRO B C 1
ATOM 1091 O O . PRO B 1 4 ? 27.359 25.422 -7.34 1 27.75 4 PRO B O 1
ATOM 1094 N N . ILE B 1 5 ? 27.156 25 -5.289 1 28.91 5 ILE B N 1
ATOM 1095 C CA . ILE B 1 5 ? 26.312 23.812 -5.254 1 28.91 5 ILE B CA 1
ATOM 1096 C C . ILE B 1 5 ? 24.906 24.188 -5.699 1 28.91 5 ILE B C 1
ATOM 1098 O O . ILE B 1 5 ? 24.234 24.984 -5.055 1 28.91 5 ILE B O 1
ATOM 1102 N N . ASN B 1 6 ? 24.641 24.406 -7.008 1 28.55 6 ASN B N 1
ATOM 1103 C CA . ASN B 1 6 ? 23.453 24.766 -7.77 1 28.55 6 ASN B CA 1
ATOM 1104 C C . ASN B 1 6 ? 22.234 23.969 -7.305 1 28.55 6 ASN B C 1
ATOM 1106 O O . ASN B 1 6 ? 21.953 22.891 -7.82 1 28.55 6 ASN B O 1
ATOM 1110 N N . ASN B 1 7 ? 21.984 23.656 -5.91 1 29.2 7 ASN B N 1
ATOM 1111 C CA . ASN B 1 7 ? 20.875 22.875 -5.34 1 29.2 7 ASN B CA 1
ATOM 1112 C C . ASN B 1 7 ? 19.531 23.406 -5.805 1 29.2 7 ASN B C 1
ATOM 1114 O O . ASN B 1 7 ? 19.438 24.516 -6.34 1 29.2 7 ASN B O 1
ATOM 1118 N N . CYS B 1 8 ? 18.312 23.438 -5.078 1 31.42 8 CYS B N 1
ATOM 1119 C CA . CYS B 1 8 ? 16.953 23.609 -5.566 1 31.42 8 CYS B CA 1
ATOM 1120 C C . CYS B 1 8 ? 16.75 25 -6.156 1 31.42 8 CYS B C 1
ATOM 1122 O O . CYS B 1 8 ? 15.688 25.312 -6.68 1 31.42 8 CYS B O 1
ATOM 1124 N N . ILE B 1 9 ? 17.328 26.047 -5.785 1 32.44 9 ILE B N 1
ATOM 1125 C CA . ILE B 1 9 ? 16.922 27.438 -5.934 1 32.44 9 ILE B CA 1
ATOM 1126 C C . ILE B 1 9 ? 17.266 27.938 -7.336 1 32.44 9 ILE B C 1
ATOM 1128 O O . ILE B 1 9 ? 18.422 28.266 -7.609 1 32.44 9 ILE B O 1
ATOM 1132 N N . ASN B 1 10 ? 16.969 27.359 -8.508 1 29.22 10 ASN B N 1
ATOM 1133 C CA . ASN B 1 10 ? 17.297 28.281 -9.586 1 29.22 10 ASN B CA 1
ATOM 1134 C C . ASN B 1 10 ? 16.484 29.562 -9.508 1 29.22 10 ASN B C 1
ATOM 1136 O O . ASN B 1 10 ? 15.297 29.531 -9.18 1 29.22 10 ASN B O 1
ATOM 1140 N N . SER B 1 11 ? 16.812 30.891 -9.586 1 29.77 11 SER B N 1
ATOM 1141 C CA . SER B 1 11 ? 16.297 32.25 -9.742 1 29.77 11 SER B CA 1
ATOM 1142 C C . SER B 1 11 ? 15.172 32.281 -10.773 1 29.77 11 SER B C 1
ATOM 1144 O O . SER B 1 11 ? 14.164 32.969 -10.562 1 29.77 11 SER B O 1
ATOM 1146 N N . SER B 1 12 ? 15.383 32.5 -12.211 1 33.19 12 SER B N 1
ATOM 1147 C CA . SER B 1 12 ? 14.727 32.906 -13.445 1 33.19 12 SER B CA 1
ATOM 1148 C C . SER B 1 12 ? 13.586 31.969 -13.812 1 33.19 12 SER B C 1
ATOM 1150 O O . SER B 1 12 ? 12.469 32.406 -14.086 1 33.19 12 SER B O 1
ATOM 1152 N N . SER B 1 13 ? 13.781 31.062 -14.93 1 34.78 13 SER B N 1
ATOM 1153 C CA . SER B 1 13 ? 12.734 30.203 -15.469 1 34.78 13 SER B CA 1
ATOM 1154 C C . SER B 1 13 ? 12.172 29.281 -14.391 1 34.78 13 SER B C 1
ATOM 1156 O O . SER B 1 13 ? 12.906 28.516 -13.773 1 34.78 13 SER B O 1
ATOM 1158 N N . TYR B 1 14 ? 11.281 29.719 -13.523 1 35.41 14 TYR B N 1
ATOM 1159 C CA . TYR B 1 14 ? 10.641 29.016 -12.422 1 35.41 14 TYR B CA 1
ATOM 1160 C C . TYR B 1 14 ? 10.359 27.562 -12.805 1 35.41 14 TYR B C 1
ATOM 1162 O O . TYR B 1 14 ? 9.32 27.266 -13.406 1 35.41 14 TYR B O 1
ATOM 1170 N N . THR B 1 15 ? 11.219 26.891 -13.656 1 34.06 15 THR B N 1
ATOM 1171 C CA . THR B 1 15 ? 10.992 25.484 -13.977 1 34.06 15 THR B CA 1
ATOM 1172 C C . THR B 1 15 ? 10.609 24.703 -12.719 1 34.06 15 THR B C 1
ATOM 1174 O O . THR B 1 15 ? 11.32 24.734 -11.719 1 34.06 15 THR B O 1
ATOM 1177 N N . LEU B 1 16 ? 9.32 24.641 -12.344 1 33.56 16 LEU B N 1
ATOM 1178 C CA . LEU B 1 16 ? 8.742 23.656 -11.438 1 33.56 16 LEU B CA 1
ATOM 1179 C C . LEU B 1 16 ? 9.484 22.328 -11.531 1 33.56 16 LEU B C 1
ATOM 1181 O O . LEU B 1 16 ? 9.492 21.703 -12.594 1 33.56 16 LEU B O 1
ATOM 1185 N N . GLU B 1 17 ? 10.758 22.312 -11.305 1 37.91 17 GLU B N 1
ATOM 1186 C CA . GLU B 1 17 ? 11.414 21.016 -11.195 1 37.91 17 GLU B CA 1
ATOM 1187 C C . GLU B 1 17 ? 10.531 20 -10.477 1 37.91 17 GLU B C 1
ATOM 1189 O O . GLU B 1 17 ? 10.109 20.234 -9.344 1 37.91 17 GLU B O 1
ATOM 1194 N N . TYR B 1 18 ? 9.562 19.453 -11.188 1 37.75 18 TYR B N 1
ATOM 1195 C CA . TYR B 1 18 ? 8.859 18.266 -10.688 1 37.75 18 TYR B CA 1
ATOM 1196 C C . TYR B 1 18 ? 9.828 17.312 -10.016 1 37.75 18 TYR B C 1
ATOM 1198 O O . TYR B 1 18 ? 10.828 16.906 -10.609 1 37.75 18 TYR B O 1
ATOM 1206 N N . CYS B 1 19 ? 10.555 17.703 -8.961 1 41.75 19 CYS B N 1
ATOM 1207 C CA . CYS B 1 19 ? 11.344 16.734 -8.219 1 41.75 19 CYS B CA 1
ATOM 1208 C C . CYS B 1 19 ? 10.734 15.336 -8.328 1 41.75 19 CYS B C 1
ATOM 1210 O O . CYS B 1 19 ? 9.531 15.156 -8.102 1 41.75 19 CYS B O 1
ATOM 1212 N N . ASP B 1 20 ? 11.289 14.633 -9.242 1 49.66 20 ASP B N 1
ATOM 1213 C CA . ASP B 1 20 ? 10.891 13.242 -9.414 1 49.66 20 ASP B CA 1
ATOM 1214 C C . ASP B 1 20 ? 10.703 12.555 -8.062 1 49.66 20 ASP B C 1
ATOM 1216 O O . ASP B 1 20 ? 11.625 12.508 -7.25 1 49.66 20 ASP B O 1
ATOM 1220 N N . SER B 1 21 ? 9.695 12.828 -7.414 1 55.06 21 SER B N 1
ATOM 1221 C CA . SER B 1 21 ? 9.375 12.117 -6.184 1 55.06 21 SER B CA 1
ATOM 1222 C C . SER B 1 21 ? 9.828 10.656 -6.254 1 55.06 21 SER B C 1
ATOM 1224 O O . SER B 1 21 ? 9.719 10.023 -7.301 1 55.06 21 SER B O 1
ATOM 1226 N N . SER B 1 22 ? 10.867 10.266 -5.508 1 60.62 22 SER B N 1
ATOM 1227 C CA . SER B 1 22 ? 11.266 8.867 -5.363 1 60.62 22 SER B CA 1
ATOM 1228 C C . SER B 1 22 ? 10.055 7.949 -5.273 1 60.62 22 SER B C 1
ATOM 1230 O O . SER B 1 22 ? 10.172 6.738 -5.469 1 60.62 22 SER B O 1
ATOM 1232 N N . PHE B 1 23 ? 8.938 8.578 -5.215 1 63.97 23 PHE B N 1
ATOM 1233 C CA . PHE B 1 23 ? 7.719 7.812 -5.016 1 63.97 23 PHE B CA 1
ATOM 1234 C C . PHE B 1 23 ? 7.055 7.496 -6.352 1 63.97 23 PHE B C 1
ATOM 1236 O O . PHE B 1 23 ? 6.633 8.398 -7.074 1 63.97 23 PHE B O 1
ATOM 1243 N N . LYS B 1 24 ? 7.215 6.375 -6.723 1 79.88 24 LYS B N 1
ATOM 1244 C CA . LYS B 1 24 ? 6.668 5.922 -8 1 79.88 24 LYS B CA 1
ATOM 1245 C C . LYS B 1 24 ? 5.68 4.777 -7.801 1 79.88 24 LYS B C 1
ATOM 1247 O O . LYS B 1 24 ? 5.891 3.908 -6.953 1 79.88 24 LYS B O 1
ATOM 1252 N N . THR B 1 25 ? 4.574 5.008 -8.398 1 87.38 25 THR B N 1
ATOM 1253 C CA . THR B 1 25 ? 3.635 3.893 -8.469 1 87.38 25 THR B CA 1
ATOM 1254 C C . THR B 1 25 ? 3.775 3.156 -9.797 1 87.38 25 THR B C 1
ATOM 1256 O O . THR B 1 25 ? 4.004 3.777 -10.836 1 87.38 25 THR B O 1
ATOM 1259 N N . HIS B 1 26 ? 3.785 1.894 -9.742 1 91.31 26 HIS B N 1
ATOM 1260 C CA . HIS B 1 26 ? 3.916 1.053 -10.922 1 91.31 26 HIS B CA 1
ATOM 1261 C C . HIS B 1 26 ? 2.965 -0.138 -10.859 1 91.31 26 HIS B C 1
ATOM 1263 O O . HIS B 1 26 ? 2.789 -0.742 -9.805 1 91.31 26 HIS B O 1
ATOM 1269 N N . GLU B 1 27 ? 2.256 -0.323 -11.984 1 91.69 27 GLU B N 1
ATOM 1270 C CA . GLU B 1 27 ? 1.357 -1.469 -12.094 1 91.69 27 GLU B CA 1
ATOM 1271 C C . GLU B 1 27 ? 1.64 -2.273 -13.359 1 91.69 27 GLU B C 1
ATOM 1273 O O . GLU B 1 27 ? 1.891 -1.699 -14.422 1 91.69 27 GLU B O 1
ATOM 1278 N N . PHE B 1 28 ? 1.658 -3.559 -13.234 1 93.06 28 PHE B N 1
ATOM 1279 C CA . PHE B 1 28 ? 1.812 -4.434 -14.391 1 93.06 28 PHE B CA 1
ATOM 1280 C C . PHE B 1 28 ? 1.136 -5.777 -14.141 1 93.06 28 PHE B C 1
ATOM 1282 O O . PHE B 1 28 ? 0.694 -6.062 -13.023 1 93.06 28 PHE B O 1
ATOM 1289 N N . ALA B 1 29 ? 0.914 -6.488 -15.211 1 94.06 29 ALA B N 1
ATOM 1290 C CA . ALA B 1 29 ? 0.227 -7.773 -15.117 1 94.06 29 ALA B CA 1
ATOM 1291 C C . ALA B 1 29 ? 0.958 -8.844 -15.922 1 94.06 29 ALA B C 1
ATOM 1293 O O . ALA B 1 29 ? 1.767 -8.531 -16.797 1 94.06 29 ALA B O 1
ATOM 1294 N N . GLY B 1 30 ? 0.86 -10.031 -15.508 1 94.88 30 GLY B N 1
ATOM 1295 C CA . GLY B 1 30 ? 1.338 -11.188 -16.234 1 94.88 30 GLY B CA 1
ATOM 1296 C C . GLY B 1 30 ? 0.369 -12.359 -16.203 1 94.88 30 GLY B C 1
ATOM 1297 O O . GLY B 1 30 ? -0.58 -12.359 -15.414 1 94.88 30 GLY B O 1
ATOM 1298 N N . THR B 1 31 ? 0.627 -13.289 -17.141 1 95.5 31 THR B N 1
ATOM 1299 C CA . THR B 1 31 ? -0.199 -14.484 -17.188 1 95.5 31 THR B CA 1
ATOM 1300 C C . THR B 1 31 ? 0.577 -15.703 -16.688 1 95.5 31 THR B C 1
ATOM 1302 O O . THR B 1 31 ? 1.699 -15.953 -17.141 1 95.5 31 THR B O 1
ATOM 1305 N N . VAL B 1 32 ? -0.021 -16.406 -15.703 1 95.75 32 VAL B N 1
ATOM 1306 C CA . VAL B 1 32 ? 0.551 -17.641 -15.156 1 95.75 32 VAL B CA 1
ATOM 1307 C C . VAL B 1 32 ? -0.472 -18.766 -15.25 1 95.75 32 VAL B C 1
ATOM 1309 O O . VAL B 1 32 ? -1.498 -18.734 -14.562 1 95.75 32 VAL B O 1
ATOM 1312 N N . PHE B 1 33 ? -0.218 -19.812 -16.078 1 93.69 33 PHE B N 1
ATOM 1313 C CA . PHE B 1 33 ? -1.116 -20.938 -16.266 1 93.69 33 PHE B CA 1
ATOM 1314 C C . PHE B 1 33 ? -2.521 -20.453 -16.609 1 93.69 33 PHE B C 1
ATOM 1316 O O . PHE B 1 33 ? -3.496 -20.859 -15.977 1 93.69 33 PHE B O 1
ATOM 1323 N N . ASP B 1 34 ? -2.629 -19.484 -17.484 1 92.88 34 ASP B N 1
ATOM 1324 C CA . ASP B 1 34 ? -3.871 -18.969 -18.031 1 92.88 34 ASP B CA 1
ATOM 1325 C C . ASP B 1 34 ? -4.605 -18.094 -17.016 1 92.88 34 ASP B C 1
ATOM 1327 O O . ASP B 1 34 ? -5.816 -17.891 -17.125 1 92.88 34 ASP B O 1
ATOM 1331 N N . THR B 1 35 ? -3.971 -17.828 -15.984 1 93.19 35 THR B N 1
ATOM 1332 C CA . THR B 1 35 ? -4.539 -16.953 -14.969 1 93.19 35 THR B CA 1
ATOM 1333 C C . THR B 1 35 ? -3.791 -15.617 -14.938 1 93.19 35 THR B C 1
ATOM 1335 O O . THR B 1 35 ? -2.559 -15.594 -14.969 1 93.19 35 THR B O 1
ATOM 1338 N N . GLN B 1 36 ? -4.555 -14.539 -14.898 1 94.12 36 GLN B N 1
ATOM 1339 C CA . GLN B 1 36 ? -3.934 -13.219 -14.859 1 94.12 36 GLN B CA 1
ATOM 1340 C C . GLN B 1 36 ? -3.547 -12.836 -13.43 1 94.12 36 GLN B C 1
ATOM 1342 O O . GLN B 1 36 ? -4.375 -12.906 -12.516 1 94.12 36 GLN B O 1
ATOM 1347 N N . VAL B 1 37 ? -2.275 -12.445 -13.32 1 95.25 37 VAL B N 1
ATOM 1348 C CA . VAL B 1 37 ? -1.741 -12 -12.039 1 95.25 37 VAL B CA 1
ATOM 1349 C C . VAL B 1 37 ? -1.388 -10.516 -12.117 1 95.25 37 VAL B C 1
ATOM 1351 O O . VAL B 1 37 ? -0.753 -10.07 -13.078 1 95.25 37 VAL B O 1
ATOM 1354 N N . ASN B 1 38 ? -1.825 -9.75 -11.148 1 94.56 38 ASN B N 1
ATOM 1355 C CA . ASN B 1 38 ? -1.552 -8.32 -11.086 1 94.56 38 ASN B CA 1
ATOM 1356 C C . ASN B 1 38 ? -0.472 -8 -10.055 1 94.56 38 ASN B C 1
ATOM 1358 O O . ASN B 1 38 ? -0.424 -8.617 -8.992 1 94.56 38 ASN B O 1
ATOM 1362 N N . PHE B 1 39 ? 0.374 -7.023 -10.422 1 95.56 39 PHE B N 1
ATOM 1363 C CA . PHE B 1 39 ? 1.418 -6.504 -9.547 1 95.56 39 PHE B CA 1
ATOM 1364 C C . PHE B 1 39 ? 1.271 -4.996 -9.367 1 95.56 39 PHE B C 1
ATOM 1366 O O . PHE B 1 39 ? 1.106 -4.262 -10.344 1 95.56 39 PHE B O 1
ATOM 1373 N N . LYS B 1 40 ? 1.255 -4.555 -8.148 1 92.62 40 LYS B N 1
ATOM 1374 C CA . LYS B 1 40 ? 1.247 -3.131 -7.832 1 92.62 40 LYS B CA 1
ATOM 1375 C C . LYS B 1 40 ? 2.424 -2.762 -6.93 1 92.62 40 LYS B C 1
ATOM 1377 O O . LYS B 1 40 ? 2.691 -3.445 -5.941 1 92.62 40 LYS B O 1
ATOM 1382 N N . VAL B 1 41 ? 3.045 -1.685 -7.316 1 94.5 41 VAL B N 1
ATOM 1383 C CA . VAL B 1 41 ? 4.277 -1.315 -6.629 1 94.5 41 VAL B CA 1
ATOM 1384 C C . VAL B 1 41 ? 4.219 0.154 -6.219 1 94.5 41 VAL B C 1
ATOM 1386 O O . VAL B 1 41 ? 3.834 1.014 -7.012 1 94.5 41 VAL B O 1
ATOM 1389 N N . LEU B 1 42 ? 4.43 0.366 -5 1 91.31 42 LEU B N 1
ATOM 1390 C CA . LEU B 1 42 ? 4.652 1.709 -4.477 1 91.31 42 LEU B CA 1
ATOM 1391 C C . LEU B 1 42 ? 6.07 1.859 -3.943 1 91.31 42 LEU B C 1
ATOM 1393 O O . LEU B 1 42 ? 6.402 1.324 -2.883 1 91.31 42 LEU B O 1
ATOM 1397 N N . LYS B 1 43 ? 6.852 2.584 -4.727 1 91.38 43 LYS B N 1
ATOM 1398 C CA . LYS B 1 43 ? 8.227 2.852 -4.328 1 91.38 43 LYS B CA 1
ATOM 1399 C C . LYS B 1 43 ? 8.32 4.109 -3.475 1 91.38 43 LYS B C 1
ATOM 1401 O O . LYS B 1 43 ? 7.762 5.152 -3.83 1 91.38 43 LYS B O 1
ATOM 1406 N N . MET B 1 44 ? 8.969 3.996 -2.385 1 89.19 44 MET B N 1
ATOM 1407 C CA . MET B 1 44 ? 9.227 5.117 -1.484 1 89.19 44 MET B CA 1
ATOM 1408 C C . MET B 1 44 ? 10.719 5.352 -1.314 1 89.19 44 MET B C 1
ATOM 1410 O O . MET B 1 44 ? 11.523 4.848 -2.1 1 89.19 44 MET B O 1
ATOM 1414 N N . ASP B 1 45 ? 11.125 6.172 -0.446 1 85.44 45 ASP B N 1
ATOM 1415 C CA . ASP B 1 45 ? 12.531 6.543 -0.337 1 85.44 45 ASP B CA 1
ATOM 1416 C C . ASP B 1 45 ? 13.406 5.328 -0.02 1 85.44 45 ASP B C 1
ATOM 1418 O O . ASP B 1 45 ? 14.344 5.023 -0.752 1 85.44 45 ASP B O 1
ATOM 1422 N N . ASN B 1 46 ? 13.148 4.621 1.025 1 88.12 46 ASN B N 1
ATOM 1423 C CA . ASN B 1 46 ? 13.992 3.51 1.444 1 88.12 46 ASN B CA 1
ATOM 1424 C C . ASN B 1 46 ? 13.188 2.232 1.65 1 88.12 46 ASN B C 1
ATOM 1426 O O . ASN B 1 46 ? 13.641 1.307 2.326 1 88.12 46 ASN B O 1
ATOM 1430 N N . SER B 1 47 ? 12.047 2.238 1.118 1 93.25 47 SER B N 1
ATOM 1431 C CA . SER B 1 47 ? 11.172 1.082 1.256 1 93.25 47 SER B CA 1
ATOM 1432 C C . SER B 1 47 ? 10.305 0.896 0.015 1 93.25 47 SER B C 1
ATOM 1434 O O . SER B 1 47 ? 10.203 1.798 -0.82 1 93.25 47 SER B O 1
ATOM 1436 N N . ILE B 1 48 ? 9.844 -0.212 -0.128 1 95.69 48 ILE B N 1
ATOM 1437 C CA . ILE B 1 48 ? 8.969 -0.509 -1.253 1 95.69 48 ILE B CA 1
ATOM 1438 C C . ILE B 1 48 ? 7.785 -1.351 -0.777 1 95.69 48 ILE B C 1
ATOM 1440 O O . ILE B 1 48 ? 7.945 -2.238 0.063 1 95.69 48 ILE B O 1
ATOM 1444 N N . PHE B 1 49 ? 6.602 -0.97 -1.272 1 95.69 49 PHE B N 1
ATOM 1445 C CA . PHE B 1 49 ? 5.387 -1.749 -1.058 1 95.69 49 PHE B CA 1
ATOM 1446 C C . PHE B 1 49 ? 4.98 -2.484 -2.33 1 95.69 49 PHE B C 1
ATOM 1448 O O . PHE B 1 49 ? 4.887 -1.879 -3.4 1 95.69 49 PHE B O 1
ATOM 1455 N N . ILE B 1 50 ? 4.758 -3.773 -2.217 1 97.31 50 ILE B N 1
ATOM 1456 C CA . ILE B 1 50 ? 4.371 -4.586 -3.365 1 97.31 50 ILE B CA 1
ATOM 1457 C C . ILE B 1 50 ? 3.119 -5.395 -3.029 1 97.31 50 ILE B C 1
ATOM 1459 O O . ILE B 1 50 ? 3.061 -6.059 -1.991 1 97.31 50 ILE B O 1
ATOM 1463 N N . TRP B 1 51 ? 2.139 -5.266 -3.881 1 96.06 51 TRP B N 1
ATOM 1464 C CA . TRP B 1 51 ? 0.941 -6.094 -3.809 1 96.06 51 TRP B CA 1
ATOM 1465 C C . TRP B 1 51 ? 0.857 -7.035 -5.008 1 96.06 51 TRP B C 1
ATOM 1467 O O . TRP B 1 51 ? 1.071 -6.617 -6.148 1 96.06 51 TRP B O 1
ATOM 1477 N N . ILE B 1 52 ? 0.676 -8.289 -4.754 1 97.06 52 ILE B N 1
ATOM 1478 C CA . ILE B 1 52 ? 0.519 -9.297 -5.793 1 97.06 52 ILE B CA 1
ATOM 1479 C C . ILE B 1 52 ? -0.791 -10.055 -5.582 1 97.06 52 ILE B C 1
ATOM 1481 O O . ILE B 1 52 ? -1.064 -10.539 -4.48 1 97.06 52 ILE B O 1
ATOM 1485 N N . GLY B 1 53 ? -1.563 -10.211 -6.59 1 94.81 53 GLY B N 1
ATOM 1486 C CA . GLY B 1 53 ? -2.797 -10.969 -6.465 1 94.81 53 GLY B CA 1
ATOM 1487 C C . GLY B 1 53 ? -3.408 -11.336 -7.805 1 94.81 53 GLY B C 1
ATOM 1488 O O . GLY B 1 53 ? -2.893 -10.953 -8.852 1 94.81 53 GLY B O 1
ATOM 1489 N N . LEU B 1 54 ? -4.453 -12.109 -7.676 1 93.06 54 LEU B N 1
ATOM 1490 C CA . LEU B 1 54 ? -5.18 -12.5 -8.875 1 93.06 54 LEU B CA 1
ATOM 1491 C C . LEU B 1 54 ? -6.102 -11.375 -9.344 1 93.06 54 LEU B C 1
ATOM 1493 O O . LEU B 1 54 ? -6.699 -10.68 -8.523 1 93.06 54 LEU B O 1
ATOM 1497 N N . PHE B 1 55 ? -6.191 -11.266 -10.648 1 86.31 55 PHE B N 1
ATOM 1498 C CA . P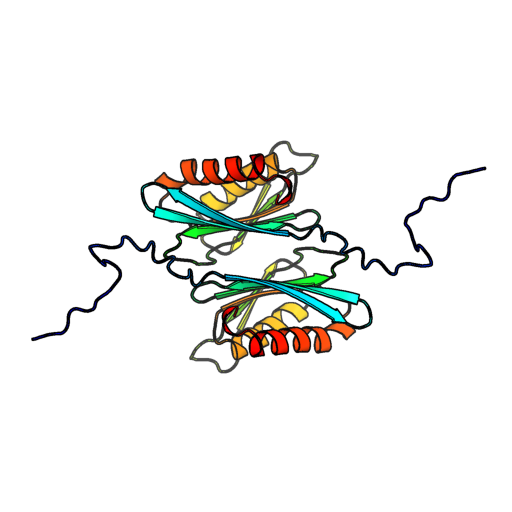HE B 1 55 ? -7.07 -10.258 -11.234 1 86.31 55 PHE B CA 1
ATOM 1499 C C . PHE B 1 55 ? -8.508 -10.461 -10.773 1 86.31 55 PHE B C 1
ATOM 1501 O O . PHE B 1 55 ? -9.234 -9.492 -10.562 1 86.31 55 PHE B O 1
ATOM 1508 N N . SER B 1 56 ? -8.852 -11.695 -10.648 1 85.19 56 SER B N 1
ATOM 1509 C CA . SER B 1 56 ? -10.234 -12.039 -10.328 1 85.19 56 SER B CA 1
ATOM 1510 C C . SER B 1 56 ? -10.523 -11.859 -8.844 1 85.19 56 SER B C 1
ATOM 1512 O O . SER B 1 56 ? -11.688 -11.859 -8.43 1 85.19 56 SER B O 1
ATOM 1514 N N . LYS B 1 57 ? -9.602 -11.773 -8.055 1 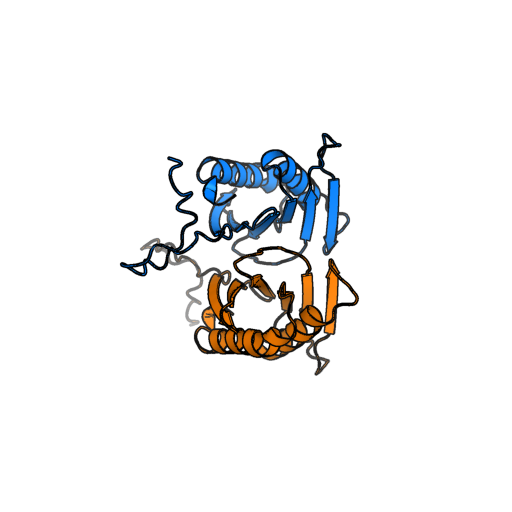85.56 57 LYS B N 1
ATOM 1515 C CA . LYS B 1 57 ? -9.766 -11.672 -6.602 1 85.56 57 LYS B CA 1
ATOM 1516 C C . LYS B 1 57 ? -8.734 -10.719 -6 1 85.56 57 LYS B C 1
ATOM 1518 O O . LYS B 1 57 ? -7.711 -11.156 -5.469 1 85.56 57 LYS B O 1
ATOM 1523 N N . GLU B 1 58 ? -9.047 -9.469 -6.023 1 87.44 58 GLU B N 1
ATOM 1524 C CA . GLU B 1 58 ? -8.109 -8.484 -5.492 1 87.44 58 GLU B CA 1
ATOM 1525 C C . GLU B 1 58 ? -8.359 -8.227 -4.008 1 87.44 58 GLU B C 1
ATOM 1527 O O . GLU B 1 58 ? -9.227 -7.418 -3.652 1 87.44 58 GLU B O 1
ATOM 1532 N N . ILE B 1 59 ? -7.629 -8.859 -3.184 1 89.75 59 ILE B N 1
ATOM 1533 C CA . ILE B 1 59 ? -7.777 -8.75 -1.737 1 89.75 59 ILE B CA 1
ATOM 1534 C C . ILE B 1 59 ? -6.465 -8.281 -1.118 1 89.75 59 ILE B C 1
ATOM 1536 O O . ILE B 1 59 ? -5.387 -8.523 -1.672 1 89.75 59 ILE B O 1
ATOM 1540 N N . PHE B 1 60 ? -6.547 -7.543 -0.09 1 92.81 60 PHE B N 1
ATOM 1541 C CA . PHE B 1 60 ? -5.402 -7.219 0.749 1 92.81 60 PHE B CA 1
ATOM 1542 C C . PHE B 1 60 ? -5.391 -8.078 2.008 1 92.81 60 PHE B C 1
ATOM 1544 O O . PHE B 1 60 ? -5.734 -7.602 3.092 1 92.81 60 PHE B O 1
ATOM 1551 N N . GLY B 1 61 ? -4.941 -9.305 1.83 1 94 61 GLY B N 1
ATOM 1552 C CA . GLY B 1 61 ? -5.219 -10.336 2.812 1 94 61 GLY B CA 1
ATOM 1553 C C . GLY B 1 61 ? -4.105 -10.508 3.832 1 94 61 GLY B C 1
ATOM 1554 O O . GLY B 1 61 ? -4.281 -11.195 4.84 1 94 61 GLY B O 1
ATOM 1555 N N . ASP B 1 62 ? -2.998 -9.898 3.596 1 95.62 62 ASP B N 1
ATOM 1556 C CA . ASP B 1 62 ? -1.881 -9.984 4.531 1 95.62 62 ASP B CA 1
ATOM 1557 C C . ASP B 1 62 ? -0.875 -8.859 4.293 1 95.62 62 ASP B C 1
ATOM 1559 O O . ASP B 1 62 ? -1.03 -8.07 3.357 1 95.62 62 ASP B O 1
ATOM 1563 N N . LEU B 1 63 ? 0.047 -8.719 5.172 1 97.19 63 LEU B N 1
ATOM 1564 C CA . LEU B 1 63 ? 1.179 -7.82 4.992 1 97.19 63 LEU B CA 1
ATOM 1565 C C . LEU B 1 63 ? 2.393 -8.305 5.773 1 97.19 63 LEU B C 1
ATOM 1567 O O . LEU B 1 63 ? 2.291 -8.594 6.969 1 97.19 63 LEU B O 1
ATOM 1571 N N . CYS B 1 64 ? 3.459 -8.391 5.07 1 97.88 64 CYS B N 1
ATOM 1572 C CA . CYS B 1 64 ? 4.723 -8.836 5.648 1 97.88 64 CYS B CA 1
ATOM 1573 C C . CYS B 1 64 ? 5.828 -7.816 5.387 1 97.88 64 CYS B C 1
ATOM 1575 O O . CYS B 1 64 ? 5.902 -7.242 4.297 1 97.88 64 CYS B O 1
ATOM 1577 N N . LEU B 1 65 ? 6.66 -7.551 6.387 1 97.25 65 LEU B N 1
ATOM 1578 C CA . LEU B 1 65 ? 7.859 -6.734 6.234 1 97.25 65 LEU B CA 1
ATOM 1579 C C . LEU B 1 65 ? 9.109 -7.609 6.215 1 97.25 65 LEU B C 1
ATOM 1581 O O . LEU B 1 65 ? 9.234 -8.539 7.012 1 97.25 65 LEU B O 1
ATOM 1585 N N . ALA B 1 66 ? 9.992 -7.34 5.316 1 97.62 66 ALA B N 1
ATOM 1586 C CA . ALA B 1 66 ? 11.328 -7.914 5.359 1 97.62 66 ALA B CA 1
ATOM 1587 C C . ALA B 1 66 ? 12.398 -6.836 5.188 1 97.62 66 ALA B C 1
ATOM 1589 O O . ALA B 1 66 ? 12.172 -5.844 4.484 1 97.62 66 ALA B O 1
ATOM 1590 N N . MET B 1 67 ? 13.461 -7.027 5.777 1 94.62 67 MET B N 1
ATOM 1591 C CA . MET B 1 67 ? 14.555 -6.059 5.68 1 94.62 67 MET B CA 1
ATOM 1592 C C . MET B 1 67 ? 15.906 -6.75 5.801 1 94.62 67 MET B C 1
ATOM 1594 O O . MET B 1 67 ? 16.047 -7.719 6.551 1 94.62 67 MET B O 1
ATOM 1598 N N . SER B 1 68 ? 16.797 -6.188 4.973 1 88.81 68 SER B N 1
ATOM 1599 C CA . SER B 1 68 ? 18.188 -6.629 5.102 1 88.81 68 SER B CA 1
ATOM 1600 C C . SER B 1 68 ? 18.969 -5.711 6.031 1 88.81 68 SER B C 1
ATOM 1602 O O . SER B 1 68 ? 18.766 -4.496 6.039 1 88.81 68 SER B O 1
ATOM 1604 N N . THR B 1 69 ? 19.625 -6.328 6.957 1 75.75 69 THR B N 1
ATOM 1605 C CA . THR B 1 69 ? 20.5 -5.531 7.809 1 75.75 69 THR B CA 1
ATOM 1606 C C . THR B 1 69 ? 21.969 -5.758 7.438 1 75.75 69 THR B C 1
ATOM 1608 O O . THR B 1 69 ? 22.297 -6.754 6.793 1 75.75 69 THR B O 1
ATOM 1611 N N . ARG B 1 70 ? 22.734 -4.723 7.594 1 74.88 70 ARG B N 1
ATOM 1612 C CA . ARG B 1 70 ? 24.156 -4.801 7.309 1 74.88 70 ARG B CA 1
ATOM 1613 C C . ARG B 1 70 ? 24.828 -5.895 8.141 1 74.88 70 ARG B C 1
ATOM 1615 O O . ARG B 1 70 ? 25.938 -6.324 7.828 1 74.88 70 ARG B O 1
ATOM 1622 N N . PHE B 1 71 ? 24.188 -6.359 9.055 1 70.69 71 PHE B N 1
ATOM 1623 C CA . PHE B 1 71 ? 24.812 -7.262 10.016 1 70.69 71 PHE B CA 1
ATOM 1624 C C . PHE B 1 71 ? 24.484 -8.711 9.68 1 70.69 71 PHE B C 1
ATOM 1626 O O . PHE B 1 71 ? 25.109 -9.633 10.211 1 70.69 71 PHE B O 1
ATOM 1633 N N . GLN B 1 72 ? 23.422 -8.82 8.961 1 72.94 72 GLN B N 1
ATOM 1634 C CA . GLN B 1 72 ? 22.984 -10.188 8.672 1 72.94 72 GLN B CA 1
ATOM 1635 C C . GLN B 1 72 ? 22.906 -10.438 7.168 1 72.94 72 GLN B C 1
ATOM 1637 O O . GLN B 1 72 ? 22.484 -9.555 6.41 1 72.94 72 GLN B O 1
ATOM 1642 N N . SER B 1 73 ? 23.422 -11.555 6.867 1 78.75 73 SER B N 1
ATOM 1643 C CA . SER B 1 73 ? 23.406 -11.93 5.457 1 78.75 73 SER B CA 1
ATOM 1644 C C . SER B 1 73 ? 21.984 -12.234 4.984 1 78.75 73 SER B C 1
ATOM 1646 O O . SER B 1 73 ? 21.656 -12.031 3.811 1 78.75 73 SER B O 1
ATOM 1648 N N . THR B 1 74 ? 21.219 -12.727 5.934 1 89.06 74 THR B N 1
ATOM 1649 C CA . THR B 1 74 ? 19.859 -13.117 5.57 1 89.06 74 THR B CA 1
ATOM 1650 C C . THR B 1 74 ? 18.844 -12.125 6.125 1 89.06 74 THR B C 1
ATOM 1652 O O . THR B 1 74 ? 18.844 -11.844 7.324 1 89.06 74 THR B O 1
ATOM 1655 N N . PRO B 1 75 ? 17.984 -11.672 5.23 1 94.69 75 PRO B N 1
ATOM 1656 C CA . PRO B 1 75 ? 16.969 -10.742 5.734 1 94.69 75 PRO B CA 1
ATOM 1657 C C . PRO B 1 75 ? 16.047 -11.367 6.785 1 94.69 75 PRO B C 1
ATOM 1659 O O . PRO B 1 75 ? 15.867 -12.586 6.797 1 94.69 75 PRO B O 1
ATOM 1662 N N . ILE B 1 76 ? 15.586 -10.578 7.762 1 94.69 76 ILE B N 1
ATOM 1663 C CA . ILE B 1 76 ? 14.555 -10.984 8.711 1 94.69 76 ILE B CA 1
ATOM 1664 C C . ILE B 1 76 ? 13.188 -10.531 8.211 1 94.69 76 ILE B C 1
ATOM 1666 O O . ILE B 1 76 ? 13.094 -9.625 7.379 1 94.69 76 ILE B O 1
ATOM 1670 N N . SER B 1 77 ? 12.109 -11.25 8.695 1 96.06 77 SER B N 1
ATOM 1671 C CA . SER B 1 77 ? 10.766 -10.844 8.289 1 96.06 77 SER B CA 1
ATOM 1672 C C . SER B 1 77 ? 9.805 -10.852 9.477 1 96.06 77 SER B C 1
ATOM 1674 O O . SER B 1 77 ? 10.047 -11.539 10.469 1 96.06 77 SER B O 1
ATOM 1676 N N . THR B 1 78 ? 8.797 -10.023 9.414 1 95.44 78 THR B N 1
ATOM 1677 C CA . THR B 1 78 ? 7.703 -9.945 10.375 1 95.44 78 THR B CA 1
ATOM 1678 C C . THR B 1 78 ? 6.359 -9.828 9.664 1 95.44 78 THR B C 1
ATOM 1680 O O . THR B 1 78 ? 6.195 -9 8.766 1 95.44 78 THR B O 1
ATOM 1683 N N . GLN B 1 79 ? 5.438 -10.711 10.125 1 96.25 79 GLN B N 1
ATOM 1684 C CA . GLN B 1 79 ? 4.078 -10.641 9.594 1 96.25 79 GLN B CA 1
ATOM 1685 C C . GLN B 1 79 ? 3.205 -9.734 10.461 1 96.25 79 GLN B C 1
ATOM 1687 O O . GLN B 1 79 ? 3.129 -9.922 11.68 1 96.25 79 GLN B O 1
ATOM 1692 N N . PHE B 1 80 ? 2.609 -8.805 9.797 1 95.44 80 PHE B N 1
ATOM 1693 C CA . PHE B 1 80 ? 1.784 -7.867 10.555 1 95.44 80 PHE B CA 1
ATOM 1694 C C . PHE B 1 80 ? 0.365 -8.398 10.711 1 95.44 80 PHE B C 1
ATOM 1696 O O . PHE B 1 80 ? -0.248 -8.242 11.766 1 95.44 80 PHE B O 1
ATOM 1703 N N . PHE B 1 81 ? -0.208 -8.891 9.672 1 94.5 81 PHE B N 1
ATOM 1704 C CA . PHE B 1 81 ? -1.521 -9.523 9.719 1 94.5 81 PHE B CA 1
ATOM 1705 C C . PHE B 1 81 ? -1.663 -10.562 8.609 1 94.5 81 PHE B C 1
ATOM 1707 O O . PHE B 1 81 ? -0.784 -10.688 7.754 1 94.5 81 PHE B O 1
ATOM 1714 N N . GLY B 1 82 ? -2.762 -11.328 8.602 1 94.38 82 GLY B N 1
ATOM 1715 C CA . GLY B 1 82 ? -2.99 -12.438 7.691 1 94.38 82 GLY B CA 1
ATOM 1716 C C . GLY B 1 82 ? -2.836 -13.789 8.352 1 94.38 82 GLY B C 1
ATOM 1717 O O . GLY B 1 82 ? -3.045 -13.922 9.562 1 94.38 82 GLY B O 1
ATOM 1718 N N . GLU B 1 83 ? -2.629 -14.797 7.508 1 92.5 83 GLU B N 1
ATOM 1719 C CA . GLU B 1 83 ? -2.396 -16.125 8.055 1 92.5 83 GLU B CA 1
ATOM 1720 C C . GLU B 1 83 ? -0.946 -16.297 8.5 1 92.5 83 GLU B C 1
ATOM 1722 O O . GLU B 1 83 ? -0.046 -16.406 7.668 1 92.5 83 GLU B O 1
ATOM 1727 N N . PHE B 1 84 ? -0.729 -16.391 9.75 1 91.75 84 PHE B N 1
ATOM 1728 C CA . PHE B 1 84 ? 0.615 -16.375 10.312 1 91.75 84 PHE B CA 1
ATOM 1729 C C . PHE B 1 84 ? 1.323 -17.703 10.062 1 91.75 84 PHE B C 1
ATOM 1731 O O . PHE B 1 84 ? 2.547 -17.797 10.18 1 91.75 84 PHE B O 1
ATOM 1738 N N . THR B 1 85 ? 0.561 -18.688 9.719 1 91.12 85 THR B N 1
ATOM 1739 C CA . THR B 1 85 ? 1.174 -19.969 9.422 1 91.12 85 THR B CA 1
ATOM 1740 C C . THR B 1 85 ? 1.631 -20.031 7.965 1 91.12 85 THR B C 1
ATOM 1742 O O . THR B 1 85 ? 2.387 -20.922 7.582 1 91.12 85 THR B O 1
ATOM 1745 N N . ASP B 1 86 ? 1.148 -19.141 7.195 1 91.62 86 ASP B N 1
ATOM 1746 C CA . ASP B 1 86 ? 1.532 -19.062 5.793 1 91.62 86 ASP B CA 1
ATOM 1747 C C . ASP B 1 86 ? 2.924 -18.453 5.637 1 91.62 86 ASP B C 1
ATOM 1749 O O . ASP B 1 86 ? 3.186 -17.359 6.141 1 91.62 86 ASP B O 1
ATOM 1753 N N . ILE B 1 87 ? 3.818 -19.156 4.859 1 93.88 87 ILE B N 1
ATOM 1754 C CA . ILE B 1 87 ? 5.195 -18.688 4.781 1 93.88 87 ILE B CA 1
ATOM 1755 C C . ILE B 1 87 ? 5.457 -18.078 3.406 1 93.88 87 ILE B C 1
ATOM 1757 O O . ILE B 1 87 ? 6.586 -17.688 3.098 1 93.88 87 ILE B O 1
ATOM 1761 N N . VAL B 1 88 ? 4.453 -17.906 2.549 1 95.88 88 VAL B N 1
ATOM 1762 C CA . VAL B 1 88 ? 4.625 -17.453 1.177 1 95.88 88 VAL B CA 1
ATOM 1763 C C . VAL B 1 88 ? 5.121 -16 1.178 1 95.88 88 VAL B C 1
ATOM 1765 O O . VAL B 1 88 ? 6.191 -15.711 0.641 1 95.88 88 VAL B O 1
ATOM 1768 N N . SER B 1 89 ? 4.387 -15.109 1.829 1 97.38 89 SER B N 1
ATOM 1769 C CA . SER B 1 89 ? 4.734 -13.688 1.834 1 97.38 89 SER B CA 1
ATOM 1770 C C . SER B 1 89 ? 6.062 -13.445 2.549 1 97.38 89 SER B C 1
ATOM 1772 O O . SER B 1 89 ? 6.941 -12.766 2.02 1 97.38 89 SER B O 1
ATOM 1774 N N . PRO B 1 90 ? 6.316 -14.109 3.727 1 97.5 90 PRO B N 1
ATOM 1775 C CA . PRO B 1 90 ? 7.605 -13.898 4.391 1 97.5 90 PRO B CA 1
ATOM 1776 C C . PRO B 1 90 ? 8.789 -14.367 3.545 1 97.5 90 PRO B C 1
ATOM 1778 O O . PRO B 1 90 ? 9.805 -13.68 3.463 1 97.5 90 PRO B O 1
ATOM 1781 N N . THR B 1 91 ? 8.656 -15.492 2.939 1 96.88 91 THR B N 1
ATOM 1782 C CA . THR B 1 91 ? 9.734 -16.047 2.133 1 96.88 91 THR B CA 1
ATOM 1783 C C . THR B 1 91 ? 10.031 -15.156 0.934 1 96.88 91 THR B C 1
ATOM 1785 O O . THR B 1 91 ? 11.188 -14.812 0.688 1 96.88 91 THR B O 1
ATOM 1788 N N . LEU B 1 92 ? 9.039 -14.76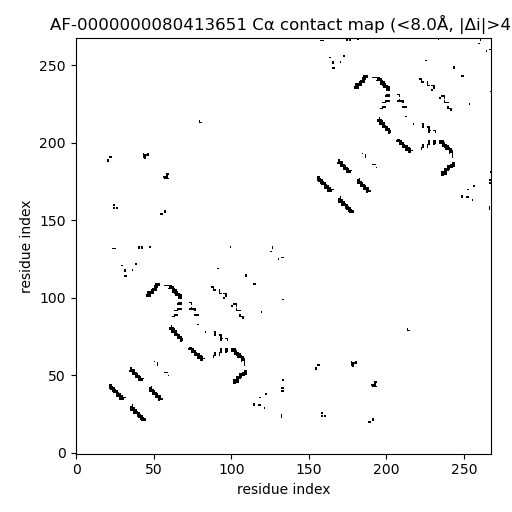6 0.201 1 97.81 92 LEU B N 1
ATOM 1789 C CA . LEU B 1 92 ? 9.219 -13.93 -0.98 1 97.81 92 LEU B CA 1
ATOM 1790 C C . LEU B 1 92 ? 9.719 -12.539 -0.591 1 97.81 92 LEU B C 1
ATOM 1792 O O . LEU B 1 92 ? 10.57 -11.969 -1.272 1 97.81 92 LEU B O 1
ATOM 1796 N N . ALA B 1 93 ? 9.227 -12.008 0.49 1 98.25 93 ALA B N 1
ATOM 1797 C CA . ALA B 1 93 ? 9.664 -10.695 0.968 1 98.25 93 ALA B CA 1
ATOM 1798 C C . ALA B 1 93 ? 11.148 -10.695 1.308 1 98.25 93 ALA B C 1
ATOM 1800 O O . ALA B 1 93 ? 11.859 -9.742 1.005 1 98.25 93 ALA B O 1
ATOM 1801 N N . LYS B 1 94 ? 11.594 -11.742 1.944 1 97.5 94 LYS B N 1
ATOM 1802 C CA . LYS B 1 94 ? 13.008 -11.852 2.285 1 97.5 94 LYS B CA 1
ATOM 1803 C C . LYS B 1 94 ? 13.875 -11.875 1.029 1 97.5 94 LYS B C 1
ATOM 1805 O O . LYS B 1 94 ? 14.906 -11.203 0.963 1 97.5 94 LYS B O 1
ATOM 1810 N N . LYS B 1 95 ? 13.453 -12.633 0.042 1 96.5 95 LYS B N 1
ATOM 1811 C CA . LYS B 1 95 ? 14.188 -12.688 -1.219 1 96.5 95 LYS B CA 1
ATOM 1812 C C . LYS B 1 95 ? 14.266 -11.312 -1.87 1 96.5 95 LYS B C 1
ATOM 1814 O O . LYS B 1 95 ? 15.328 -10.906 -2.342 1 96.5 95 LYS B O 1
ATOM 1819 N N . LEU B 1 96 ? 13.188 -10.625 -1.869 1 97.25 96 LEU B N 1
ATOM 1820 C CA . LEU B 1 96 ? 13.117 -9.312 -2.502 1 97.25 96 LEU B CA 1
ATOM 1821 C C . LEU B 1 96 ? 13.953 -8.297 -1.737 1 97.25 96 LEU B C 1
ATOM 1823 O O . LEU B 1 96 ? 14.625 -7.453 -2.342 1 97.25 96 LEU B O 1
ATOM 1827 N N . ALA B 1 97 ? 13.859 -8.375 -0.405 1 97.25 97 ALA B N 1
ATOM 1828 C CA . ALA B 1 97 ? 14.672 -7.477 0.415 1 97.25 97 ALA B CA 1
ATOM 1829 C C . ALA B 1 97 ? 16.156 -7.66 0.118 1 97.25 97 ALA B C 1
ATOM 1831 O O . ALA B 1 97 ? 16.906 -6.68 0.021 1 97.25 97 ALA B O 1
ATOM 1832 N N . LYS B 1 98 ? 16.5 -8.867 0.011 1 95.25 98 LYS B N 1
ATOM 1833 C CA . LYS B 1 98 ? 17.891 -9.164 -0.317 1 95.25 98 LYS B CA 1
ATOM 1834 C C . LYS B 1 98 ? 18.266 -8.625 -1.695 1 95.25 98 LYS B C 1
ATOM 1836 O O . LYS B 1 98 ? 19.312 -7.996 -1.861 1 95.25 98 LYS B O 1
ATOM 1841 N N . ARG B 1 99 ? 17.438 -8.773 -2.658 1 94.19 99 ARG B N 1
ATOM 1842 C CA . ARG B 1 99 ? 17.688 -8.406 -4.047 1 94.19 99 ARG B CA 1
ATOM 1843 C C . ARG B 1 99 ? 17.734 -6.887 -4.207 1 94.19 99 ARG B C 1
ATOM 1845 O O . ARG B 1 99 ? 18.562 -6.355 -4.945 1 94.19 99 ARG B O 1
ATOM 1852 N N . LEU B 1 100 ? 16.797 -6.215 -3.527 1 94.56 100 LEU B N 1
ATOM 1853 C CA . LEU B 1 100 ? 16.609 -4.785 -3.748 1 94.56 100 LEU B CA 1
ATOM 1854 C C . LEU B 1 100 ? 17.438 -3.969 -2.758 1 94.56 100 LEU B C 1
ATOM 1856 O O . LEU B 1 100 ? 17.656 -2.771 -2.957 1 94.56 100 LEU B O 1
ATOM 1860 N N . GLY B 1 101 ? 17.859 -4.594 -1.697 1 92.75 101 GLY B N 1
ATOM 1861 C CA . GLY B 1 101 ? 18.656 -3.912 -0.687 1 92.75 101 GLY 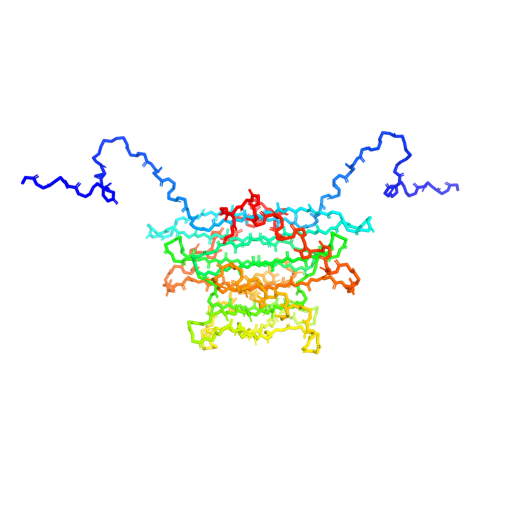B CA 1
ATOM 1862 C C . GLY B 1 101 ? 17.875 -2.854 0.071 1 92.75 101 GLY B C 1
ATOM 1863 O O . GLY B 1 101 ? 18.422 -1.811 0.433 1 92.75 101 GLY B O 1
ATOM 1864 N N . LYS B 1 102 ? 16.594 -2.998 0.246 1 92.88 102 LYS B N 1
ATOM 1865 C CA . LYS B 1 102 ? 15.734 -2.07 0.982 1 92.88 102 LYS B CA 1
ATOM 1866 C C . LYS B 1 102 ? 14.617 -2.812 1.714 1 92.88 102 LYS B C 1
ATOM 1868 O O . LYS B 1 102 ? 14.477 -4.027 1.571 1 92.88 102 LYS B O 1
ATOM 1873 N N . GLN B 1 103 ? 13.891 -2.084 2.568 1 94.94 103 GLN B N 1
ATOM 1874 C CA . GLN B 1 103 ? 12.734 -2.66 3.25 1 94.94 103 GLN B CA 1
ATOM 1875 C C . GLN B 1 103 ? 11.617 -2.984 2.264 1 94.94 103 GLN B C 1
ATOM 1877 O O . GLN B 1 103 ? 11.289 -2.168 1.4 1 94.94 103 GLN B O 1
ATOM 1882 N N . VAL B 1 104 ? 11.125 -4.184 2.381 1 97.69 104 VAL B N 1
ATOM 1883 C CA . VAL B 1 104 ? 10.062 -4.617 1.479 1 97.69 104 VAL B CA 1
ATOM 1884 C C . VAL B 1 104 ? 8.797 -4.922 2.277 1 97.69 104 VAL B C 1
ATOM 1886 O O . VAL B 1 104 ? 8.82 -5.754 3.189 1 97.69 104 VAL B O 1
ATOM 1889 N N . PHE B 1 105 ? 7.719 -4.199 1.995 1 97.75 105 PHE B N 1
ATOM 1890 C CA . PHE B 1 105 ? 6.367 -4.531 2.432 1 97.75 105 PHE B CA 1
ATOM 1891 C C . PHE B 1 105 ? 5.633 -5.324 1.356 1 97.75 105 PHE B C 1
ATOM 1893 O O . PHE B 1 105 ? 5.355 -4.801 0.274 1 97.75 105 PHE B O 1
ATOM 1900 N N . LEU B 1 106 ? 5.336 -6.562 1.674 1 98.38 106 LEU B N 1
ATOM 1901 C CA . LEU B 1 106 ? 4.77 -7.43 0.646 1 98.38 106 LEU B CA 1
ATOM 1902 C C . LEU B 1 106 ? 3.424 -7.992 1.09 1 98.38 106 LEU B C 1
ATOM 1904 O O . LEU B 1 106 ? 3.285 -8.469 2.219 1 98.38 106 LEU B O 1
ATOM 1908 N N . SER B 1 107 ? 2.416 -7.828 0.288 1 97.06 107 SER B N 1
ATOM 1909 C CA . SER B 1 107 ? 1.158 -8.562 0.36 1 97.06 107 SER B CA 1
ATOM 1910 C C . SER B 1 107 ? 0.992 -9.492 -0.837 1 97.06 107 SER B C 1
ATOM 1912 O O . SER B 1 107 ? 0.687 -9.039 -1.942 1 97.06 107 SER B O 1
ATOM 1914 N N . CYS B 1 108 ? 1.204 -10.758 -0.688 1 97.56 108 CYS B N 1
ATOM 1915 C CA . CYS B 1 108 ? 1.075 -11.742 -1.754 1 97.56 108 CYS B CA 1
ATOM 1916 C C . CYS B 1 108 ? -0.208 -12.547 -1.597 1 97.56 108 CYS B C 1
ATOM 1918 O O . CYS B 1 108 ? -0.329 -13.359 -0.674 1 97.56 108 CYS B O 1
ATOM 1920 N N . ASN B 1 109 ? -1.152 -12.367 -2.566 1 95.69 109 ASN B N 1
ATOM 1921 C CA . ASN B 1 109 ? -2.48 -12.961 -2.471 1 95.69 109 ASN B CA 1
ATOM 1922 C C . ASN B 1 109 ? -2.709 -14 -3.566 1 95.69 109 ASN B C 1
ATOM 1924 O O . ASN B 1 109 ? -3.754 -13.992 -4.223 1 95.69 109 ASN B O 1
ATOM 1928 N N . ILE B 1 110 ? -1.687 -14.805 -3.699 1 95.44 110 ILE B N 1
ATOM 1929 C CA . ILE B 1 110 ? -1.761 -15.953 -4.602 1 95.44 110 ILE B CA 1
ATOM 1930 C C . ILE B 1 110 ? -2.154 -17.203 -3.816 1 95.44 110 ILE B C 1
ATOM 1932 O O . ILE B 1 110 ? -1.506 -17.547 -2.828 1 95.44 110 ILE B O 1
ATOM 1936 N N . THR B 1 111 ? -3.219 -17.828 -4.184 1 89.25 111 THR B N 1
ATOM 1937 C CA . THR B 1 111 ? -3.77 -18.938 -3.408 1 89.25 111 THR B CA 1
ATOM 1938 C C . THR B 1 111 ? -3.188 -20.266 -3.875 1 89.25 111 THR B C 1
ATOM 1940 O O . THR B 1 111 ? -3.107 -21.219 -3.1 1 89.25 111 THR B O 1
ATOM 1943 N N . ASP B 1 112 ? -2.748 -20.375 -5.09 1 93.62 112 ASP B N 1
ATOM 1944 C CA . ASP B 1 112 ? -2.184 -21.609 -5.637 1 93.62 112 ASP B CA 1
ATOM 1945 C C . ASP B 1 112 ? -0.658 -21.578 -5.621 1 93.62 112 ASP B C 1
ATOM 1947 O O . ASP B 1 112 ? -0.04 -20.938 -6.48 1 93.62 112 ASP B O 1
ATOM 1951 N N . ASN B 1 113 ? -0.098 -22.344 -4.723 1 93.19 113 ASN B N 1
ATOM 1952 C CA . ASN B 1 113 ? 1.345 -22.312 -4.508 1 93.19 113 ASN B CA 1
ATOM 1953 C C . ASN B 1 113 ? 2.109 -22.734 -5.762 1 93.19 113 ASN B C 1
ATOM 1955 O O . ASN B 1 113 ? 3.268 -22.359 -5.941 1 93.19 113 ASN B O 1
ATOM 1959 N N . ILE B 1 114 ? 1.451 -23.484 -6.598 1 95.81 114 ILE B N 1
ATOM 1960 C CA . ILE B 1 114 ? 2.111 -23.953 -7.809 1 95.81 114 ILE B CA 1
ATOM 1961 C C . ILE B 1 114 ? 2.441 -22.781 -8.719 1 95.81 114 ILE B C 1
ATOM 1963 O O . ILE B 1 114 ? 3.346 -22.859 -9.555 1 95.81 114 ILE B O 1
ATOM 1967 N N . MET B 1 115 ? 1.778 -21.656 -8.523 1 96.94 115 MET B N 1
ATOM 1968 C CA . MET B 1 115 ? 1.969 -20.484 -9.375 1 96.94 115 MET B CA 1
ATOM 1969 C C . MET B 1 115 ? 3.156 -19.656 -8.898 1 96.94 115 MET B C 1
ATOM 1971 O O . MET B 1 115 ? 3.676 -18.828 -9.641 1 96.94 115 MET B O 1
ATOM 1975 N N . LEU B 1 116 ? 3.656 -19.859 -7.699 1 97.44 116 LEU B N 1
ATOM 1976 C CA . LEU B 1 116 ? 4.543 -18.938 -7 1 97.44 116 LEU B CA 1
ATOM 1977 C C . LEU B 1 116 ? 5.883 -18.812 -7.719 1 97.44 116 LEU B C 1
ATOM 1979 O O . LEU B 1 116 ? 6.406 -17.719 -7.887 1 97.44 116 LEU B O 1
ATOM 1983 N N . PRO B 1 117 ? 6.5 -19.906 -8.195 1 97.62 117 PRO B N 1
ATOM 1984 C CA . PRO B 1 117 ? 7.773 -19.766 -8.914 1 97.62 117 PRO B CA 1
ATOM 1985 C C . PRO B 1 117 ? 7.668 -18.875 -10.141 1 97.62 117 PRO B C 1
ATOM 1987 O O . PRO B 1 117 ? 8.547 -18.031 -10.375 1 97.62 117 PRO B O 1
ATOM 1990 N N . GLU B 1 118 ? 6.582 -19.062 -10.891 1 98 118 GLU B N 1
ATOM 1991 C CA . GLU B 1 118 ? 6.395 -18.25 -12.086 1 98 118 GLU B CA 1
ATOM 1992 C C . GLU B 1 118 ? 6.07 -16.797 -11.734 1 98 118 GLU B C 1
ATOM 1994 O O . GLU B 1 118 ? 6.492 -15.875 -12.43 1 98 118 GLU B O 1
ATOM 1999 N N . VAL B 1 119 ? 5.301 -16.594 -10.688 1 97.94 119 VAL B N 1
ATOM 2000 C CA . VAL B 1 119 ? 4.973 -15.258 -10.219 1 97.94 119 VAL B CA 1
ATOM 2001 C C . VAL B 1 119 ? 6.25 -14.523 -9.812 1 97.94 119 VAL B C 1
ATOM 2003 O O . VAL B 1 119 ? 6.465 -13.375 -10.203 1 97.94 119 VAL B O 1
ATOM 2006 N N . GLU B 1 120 ? 7.062 -15.203 -9.047 1 98 120 GLU B N 1
ATOM 2007 C CA . GLU B 1 120 ? 8.336 -14.641 -8.625 1 98 120 GLU B CA 1
ATOM 2008 C C . GLU B 1 120 ? 9.211 -14.289 -9.828 1 98 120 GLU B C 1
ATOM 2010 O O . GLU B 1 120 ? 9.852 -13.234 -9.852 1 98 120 GLU B O 1
ATOM 2015 N N . LYS B 1 121 ? 9.234 -15.164 -10.766 1 97.81 121 LYS B N 1
ATOM 2016 C CA . LYS B 1 121 ? 10.008 -14.938 -11.984 1 97.81 121 LYS B CA 1
ATOM 2017 C C . LYS B 1 121 ? 9.531 -13.68 -12.711 1 97.81 121 LYS B C 1
ATOM 2019 O O . LYS B 1 121 ? 10.352 -12.859 -13.148 1 97.81 121 LYS B O 1
ATOM 2024 N N . LEU B 1 122 ? 8.242 -13.516 -12.883 1 97.75 122 LEU B N 1
ATOM 2025 C CA . LEU B 1 122 ? 7.672 -12.344 -13.539 1 97.75 122 LEU B CA 1
ATOM 2026 C C . LEU B 1 122 ? 8.078 -11.062 -12.812 1 97.75 122 LEU B C 1
ATOM 2028 O O . LEU B 1 122 ? 8.43 -10.07 -13.445 1 97.75 122 LEU B O 1
ATOM 2032 N N . LEU B 1 123 ? 8.008 -11.117 -11.5 1 98.06 123 LEU B N 1
ATOM 2033 C CA . LEU B 1 123 ? 8.383 -9.961 -10.695 1 98.06 123 LEU B CA 1
ATOM 2034 C C . LEU B 1 123 ? 9.859 -9.625 -10.875 1 98.06 123 LEU B C 1
ATOM 2036 O O . LEU B 1 123 ? 10.211 -8.469 -11.094 1 98.06 123 LEU B O 1
ATOM 2040 N N . CYS B 1 124 ? 10.711 -10.602 -10.836 1 97.94 124 CYS B N 1
ATOM 2041 C CA . CYS B 1 124 ? 12.148 -10.398 -11 1 97.94 124 CYS B CA 1
ATOM 2042 C C . CYS B 1 124 ? 12.461 -9.836 -12.383 1 97.94 124 CYS B C 1
ATOM 2044 O O . CYS B 1 124 ? 13.312 -8.953 -12.523 1 97.94 124 CYS B O 1
ATOM 2046 N N . GLU B 1 125 ? 11.797 -10.367 -13.383 1 97.69 125 GLU B N 1
ATOM 2047 C CA . GLU B 1 125 ? 11.992 -9.859 -14.734 1 97.69 125 GLU B CA 1
ATOM 2048 C C . GLU B 1 125 ? 11.609 -8.391 -14.836 1 97.69 125 GLU B C 1
ATOM 2050 O O . GLU B 1 125 ? 12.297 -7.609 -15.5 1 97.69 125 GLU B O 1
ATOM 2055 N N . GLU B 1 126 ? 10.492 -8.023 -14.234 1 97.19 126 GLU B N 1
ATOM 2056 C CA . GLU B 1 126 ? 10.062 -6.629 -14.266 1 97.19 126 GLU B CA 1
ATOM 2057 C C . GLU B 1 126 ? 11.07 -5.723 -13.562 1 97.19 126 GLU B C 1
ATOM 2059 O O . GLU B 1 126 ? 11.344 -4.617 -14.031 1 97.19 126 GLU B O 1
ATOM 2064 N N . ILE B 1 127 ? 11.625 -6.168 -12.398 1 97.12 127 ILE B N 1
ATOM 2065 C CA . ILE B 1 127 ? 12.641 -5.422 -11.656 1 97.12 127 ILE B CA 1
ATOM 2066 C C . ILE B 1 127 ? 13.836 -5.145 -12.562 1 97.12 127 ILE B C 1
ATOM 2068 O O . ILE B 1 127 ? 14.383 -4.039 -12.555 1 97.12 127 ILE B O 1
ATOM 2072 N N . ASN B 1 128 ? 14.164 -6.137 -13.367 1 97.38 128 ASN B N 1
ATOM 2073 C CA . ASN B 1 128 ? 15.305 -6.008 -14.273 1 97.38 128 ASN B CA 1
ATOM 2074 C C . ASN B 1 128 ? 14.992 -5.082 -15.445 1 97.38 128 ASN B C 1
ATOM 2076 O O . ASN B 1 128 ? 15.836 -4.289 -15.859 1 97.38 128 ASN B O 1
ATOM 2080 N N . LYS B 1 129 ? 13.852 -5.188 -15.961 1 96.94 129 LYS B N 1
ATOM 2081 C CA . LYS B 1 129 ? 13.445 -4.43 -17.141 1 96.94 129 LYS B CA 1
ATOM 2082 C C . LYS B 1 129 ? 13.195 -2.965 -16.797 1 96.94 129 LYS B C 1
ATOM 2084 O O . LYS B 1 129 ? 13.477 -2.072 -17.594 1 96.94 129 LYS B O 1
ATOM 2089 N N . ASN B 1 130 ? 12.594 -2.736 -15.602 1 95.5 130 ASN B N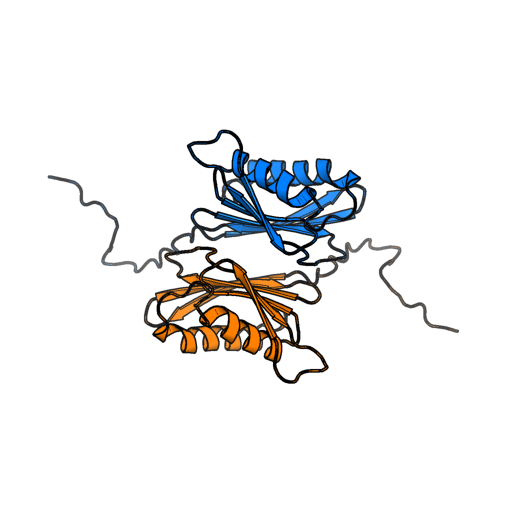 1
ATOM 2090 C CA . ASN B 1 130 ? 12.203 -1.396 -15.172 1 95.5 130 ASN B CA 1
ATOM 2091 C C . ASN B 1 130 ? 12.695 -1.088 -13.766 1 95.5 130 ASN B C 1
ATOM 2093 O O . ASN B 1 130 ? 11.898 -0.801 -12.875 1 95.5 130 ASN B O 1
ATOM 2097 N N . PRO B 1 131 ? 14.039 -0.988 -13.609 1 93.62 131 PRO B N 1
ATOM 2098 C CA . PRO B 1 131 ? 14.617 -0.832 -12.273 1 93.62 131 PRO B CA 1
ATOM 2099 C C . PRO B 1 131 ? 14.219 0.484 -11.609 1 93.62 131 PRO B C 1
ATOM 2101 O O . PRO B 1 131 ? 14.211 0.584 -10.375 1 93.62 131 PRO B O 1
ATOM 2104 N N . HIS B 1 132 ? 13.758 1.476 -12.344 1 91.38 132 HIS B N 1
ATOM 2105 C CA . HIS B 1 132 ? 13.445 2.789 -11.789 1 91.38 132 HIS B CA 1
ATOM 2106 C C . HIS B 1 132 ? 12.18 2.748 -10.953 1 91.38 132 HIS B C 1
ATOM 2108 O O . HIS B 1 132 ? 11.938 3.639 -10.133 1 91.38 132 HIS B O 1
ATOM 2114 N N . TYR B 1 133 ? 11.375 1.718 -11.125 1 92.81 133 TYR B N 1
ATOM 2115 C CA . TYR B 1 133 ? 10.148 1.582 -10.336 1 92.81 133 TYR B CA 1
ATOM 2116 C C . TYR B 1 133 ? 10.414 0.798 -9.055 1 92.81 133 TYR B C 1
ATOM 2118 O O . TYR B 1 133 ? 9.516 0.635 -8.227 1 92.81 133 TYR B O 1
ATOM 2126 N N . PHE B 1 134 ? 11.633 0.336 -8.875 1 92.88 134 PHE B N 1
ATOM 2127 C CA . PHE B 1 134 ? 11.953 -0.529 -7.746 1 92.88 134 PHE B CA 1
ATOM 2128 C C . PHE B 1 134 ? 13.18 -0.016 -7 1 92.88 134 PHE B C 1
ATOM 2130 O O . PHE B 1 134 ? 13.219 -0.035 -5.766 1 92.88 134 PHE B O 1
#

Organism: Rhodnius prolixus (NCBI:txid13249)

Foldseek 3Di:
DDPDPCVDPDDPDPPPPPPPALWDWDKDWDDFPNWIKIWIWTGHDFEIEIEIETPVDDDQAWKKKWADDPVDLWIDMDTDDHDPVDCLFVVLQRVVNNVLVGMYIYRHHDPDPVRSVVVSVVVVVCCVVPVSRD/DDPPPPPPDDPPPPPPPPVPALWDWDKDWDDFPNWIKIWIWTGHDFEIEIEIETPVDRDQAWKKKWADDPVDLWIDMDTDDHDPVDCLFVVLQRVVNNVLVGMYIYRHHDPDPVRSVVVSVVVVVCCVVPVSRD

Secondary structure (DSSP, 8-state):
-------S--SSS--------S-EEEEEEEEETTEEEEEEEEE-SSEEEEEEEETTB-----EEEEE--TT-SS-EEEEEES-TT--HHHHHHHHHHHHHTSEEEEEEE---GGGHHHHHHHHHHHHHH-GGG-/-------S--SSS--------S-EEEEEEEEETTEEEEEEEEE-SSEEEEEEEETTB-----EEEEE--TT-SS-EEEEEES-TT--HHHHHHHHHHHHHTSEEEEEEE---GGGHHHHHHHHHHHHHH-GGG-